Protein AF-A0A7W1YKH6-F1 (afdb_monomer_lite)

Secondary structure (DSSP, 8-state):
-----TTHHHHHHHHHHHHHHHHHHHHHHHHHHHHH--HHHHHHTPPPPPGGGGS-TT-TTHHHHHHHHHHHHHPEEEEEEEEEE-GGGGS--S--EEEEEEE-S-GGGGS-HHHHHHHHHHHHHTTT---SSHHHHHHHHHHH-TT---SSEEPPTTTTTT---EEEEEEE-GGGSSSSS--SSEEEEEE-SSS----EEPPGGGS-HHHHHHHHHTT-

Foldseek 3Di:
DDDDDPVVVVVVQVVLQLQLVQQVVLQVLLLVVLVVDDPVCVVVVQDDDDPVVVVVVVAPQVLQNVCVPLLSNPFGKWKKFFLAWDPPQADDDDDKGKTKIKTAPPSVCSSVVVLSVQLSPVLSVLQCNDDPDPLSVVSNVQNVPPPHFDFFDFRPCVSVVNGTMGIGMEIGQLQQALHSHAQHRMAMKRAHPDPDRHIYGHGPVSGDPSRNCSRVPSRD

pLDDT: mean 89.26, std 11.9, range [36.88, 98.38]

Structure (mmCIF, N/CA/C/O backbone):
data_AF-A0A7W1YKH6-F1
#
_entry.id   AF-A0A7W1YKH6-F1
#
loop_
_atom_site.group_PDB
_atom_site.id
_atom_site.type_symbol
_atom_site.label_atom_id
_atom_site.label_alt_id
_atom_site.label_comp_id
_atom_site.label_asym_id
_atom_site.label_entity_id
_atom_site.label_seq_id
_atom_site.pdbx_PDB_ins_code
_atom_site.Cartn_x
_atom_site.Cartn_y
_atom_site.Cartn_z
_atom_site.occupancy
_atom_site.B_iso_or_equiv
_atom_site.auth_seq_id
_atom_site.auth_comp_id
_atom_site.auth_asym_id
_atom_site.auth_atom_id
_atom_site.pdbx_PDB_model_num
ATOM 1 N N . MET A 1 1 ? -26.996 -19.435 9.790 1.00 36.88 1 MET A N 1
ATOM 2 C CA . MET A 1 1 ? -25.998 -20.490 10.064 1.00 36.88 1 MET A CA 1
ATOM 3 C C . MET A 1 1 ? -25.380 -20.878 8.733 1.00 36.88 1 MET A C 1
ATOM 5 O O . MET A 1 1 ? -25.991 -21.644 8.004 1.00 36.88 1 MET A O 1
ATOM 9 N N . SER A 1 2 ? -24.260 -20.249 8.368 1.00 48.78 2 SER A N 1
ATOM 10 C CA . SER A 1 2 ? -23.503 -20.616 7.164 1.00 48.78 2 SER A CA 1
ATOM 11 C C . SER A 1 2 ? -22.706 -21.874 7.482 1.00 48.78 2 SER A C 1
ATOM 13 O O . SER A 1 2 ? -22.045 -21.916 8.520 1.00 48.78 2 SER A O 1
ATOM 15 N N . ALA A 1 3 ? -22.827 -22.900 6.643 1.00 48.53 3 ALA A N 1
ATOM 16 C CA . ALA A 1 3 ? -22.069 -24.132 6.777 1.00 48.53 3 ALA A CA 1
ATOM 17 C C . ALA A 1 3 ? -20.567 -23.822 6.677 1.00 48.53 3 ALA A C 1
ATOM 19 O O . ALA A 1 3 ? -20.141 -23.077 5.796 1.00 48.53 3 ALA A O 1
ATOM 20 N N . TYR A 1 4 ? -19.796 -24.349 7.626 1.00 41.47 4 TYR A N 1
ATOM 21 C CA . TYR A 1 4 ? -18.342 -24.412 7.560 1.00 41.47 4 TYR A CA 1
ATOM 22 C C . TYR A 1 4 ? -17.987 -25.373 6.424 1.00 41.47 4 TYR A C 1
ATOM 24 O O . TYR A 1 4 ? -18.289 -26.562 6.528 1.00 41.47 4 TYR A O 1
ATOM 32 N N . ASP A 1 5 ? -17.434 -24.837 5.339 1.00 51.94 5 ASP A N 1
ATOM 33 C CA . ASP A 1 5 ? -16.938 -25.611 4.205 1.00 51.94 5 ASP A CA 1
ATOM 34 C C . ASP A 1 5 ? -15.412 -25.771 4.344 1.00 51.94 5 ASP A C 1
ATOM 36 O O . ASP A 1 5 ? -14.673 -24.799 4.156 1.00 51.94 5 ASP A O 1
ATOM 40 N N . PRO A 1 6 ? -14.923 -26.955 4.749 1.00 49.28 6 PRO A N 1
ATOM 41 C CA . PRO A 1 6 ? -13.498 -27.200 4.930 1.00 49.28 6 PRO A CA 1
ATOM 42 C C . PRO A 1 6 ? -12.720 -27.271 3.605 1.00 49.28 6 PRO A C 1
ATOM 44 O O . PRO A 1 6 ? -11.500 -27.126 3.641 1.00 49.28 6 PRO A O 1
ATOM 47 N N . GLU A 1 7 ? -13.378 -27.456 2.452 1.00 45.62 7 GLU A N 1
ATOM 48 C CA . GLU A 1 7 ? -12.699 -27.554 1.148 1.00 45.62 7 GLU A CA 1
ATOM 49 C C . GLU A 1 7 ? -12.266 -26.174 0.620 1.00 45.62 7 GLU A C 1
ATOM 51 O O . GLU A 1 7 ? -11.179 -26.043 0.055 1.00 45.62 7 GLU A O 1
ATOM 56 N N . ALA A 1 8 ? -13.024 -25.113 0.922 1.00 51.75 8 ALA A N 1
ATOM 57 C CA . ALA A 1 8 ? -12.655 -23.735 0.574 1.00 51.75 8 ALA A CA 1
ATOM 58 C C . ALA A 1 8 ? -11.348 -23.269 1.255 1.00 51.75 8 ALA A C 1
ATOM 60 O O . ALA A 1 8 ? -10.600 -22.471 0.692 1.00 51.75 8 ALA A O 1
ATOM 61 N N . GLN A 1 9 ? -11.022 -23.803 2.441 1.00 49.47 9 GLN A N 1
ATOM 62 C CA . GLN A 1 9 ? -9.771 -23.479 3.144 1.00 49.47 9 GLN A CA 1
ATOM 63 C C . GLN A 1 9 ? -8.539 -24.166 2.530 1.00 49.47 9 GLN A C 1
ATOM 65 O O . GLN A 1 9 ? -7.413 -23.692 2.718 1.00 49.47 9 GLN A O 1
ATOM 70 N N . ASP A 1 10 ? -8.727 -25.273 1.804 1.00 50.91 10 ASP A N 1
ATOM 71 C CA . ASP A 1 10 ? -7.626 -26.044 1.217 1.00 50.91 10 ASP A CA 1
ATOM 72 C C . ASP A 1 10 ? -7.236 -25.530 -0.182 1.00 50.91 10 ASP A C 1
ATOM 74 O O . ASP A 1 10 ? -6.077 -25.663 -0.568 1.00 50.91 10 ASP A O 1
ATOM 78 N N . GLU A 1 11 ? -8.137 -24.845 -0.904 1.00 52.09 11 GLU A N 1
ATOM 79 C CA . GLU A 1 11 ? -7.816 -24.120 -2.150 1.00 52.09 11 GLU A CA 1
ATOM 80 C C . GLU A 1 11 ? -7.157 -22.744 -1.912 1.00 52.09 11 GLU A C 1
ATOM 82 O O . GLU A 1 11 ? -6.318 -22.307 -2.708 1.00 52.09 11 GLU A O 1
ATOM 87 N N . GLU A 1 12 ? -7.454 -22.075 -0.792 1.00 56.47 12 GLU A N 1
ATOM 88 C CA . GLU A 1 12 ? -6.843 -20.784 -0.429 1.00 56.47 12 GLU A CA 1
ATOM 89 C C . GLU A 1 12 ? -5.391 -20.926 0.071 1.00 56.47 12 GLU A C 1
ATOM 91 O O . GLU A 1 12 ? -4.544 -20.051 -0.158 1.00 56.47 12 GLU A O 1
ATOM 96 N N . ARG A 1 13 ? -5.051 -22.067 0.687 1.00 60.97 13 ARG A N 1
ATOM 97 C CA . ARG A 1 13 ? -3.691 -22.384 1.163 1.00 60.97 13 ARG A CA 1
ATOM 98 C C . ARG A 1 13 ? -2.616 -22.352 0.065 1.00 60.97 13 ARG A C 1
ATOM 100 O O . ARG A 1 13 ? -1.566 -21.744 0.296 1.00 60.97 13 ARG A O 1
ATOM 107 N N . PRO A 1 14 ? -2.822 -22.960 -1.118 1.00 75.75 14 PRO A N 1
ATOM 108 C CA . PRO A 1 14 ? -1.911 -22.858 -2.253 1.00 75.75 14 PRO A CA 1
ATOM 109 C C . PRO A 1 14 ? -1.593 -21.415 -2.650 1.00 75.75 14 PRO A C 1
ATOM 111 O O . PRO A 1 14 ? -0.427 -21.095 -2.897 1.00 75.75 14 PRO A O 1
ATOM 114 N N . LEU A 1 15 ? -2.599 -20.533 -2.675 1.00 76.50 15 LEU A N 1
ATOM 115 C CA . LEU A 1 15 ? -2.410 -19.129 -3.036 1.00 76.50 15 LEU A CA 1
ATOM 116 C C . LEU A 1 15 ? -1.599 -18.383 -1.973 1.00 76.50 15 LEU A C 1
ATOM 118 O O . LEU A 1 15 ? -0.687 -17.640 -2.329 1.00 76.50 15 LEU A O 1
ATOM 122 N N . ALA A 1 16 ? -1.890 -18.600 -0.688 1.00 77.75 16 ALA A N 1
ATOM 123 C CA . ALA A 1 16 ? -1.180 -17.961 0.418 1.00 77.75 16 ALA A CA 1
ATOM 124 C C . ALA A 1 16 ? 0.307 -18.365 0.463 1.00 77.75 16 ALA A C 1
ATOM 126 O O . ALA A 1 16 ? 1.195 -17.509 0.517 1.00 77.75 16 ALA A O 1
ATOM 127 N N . VAL A 1 17 ? 0.593 -19.664 0.320 1.00 81.69 17 VAL A N 1
ATOM 128 C CA . VAL A 1 17 ? 1.968 -20.186 0.247 1.00 81.69 17 VAL A CA 1
ATOM 129 C C . VAL A 1 17 ? 2.700 -19.634 -0.978 1.00 81.69 17 VAL A C 1
ATOM 131 O O . VAL A 1 17 ? 3.856 -19.203 -0.880 1.00 81.69 17 VAL A O 1
ATOM 134 N N . LEU A 1 18 ? 2.037 -19.606 -2.138 1.00 87.81 18 LEU A N 1
ATOM 135 C CA . LEU A 1 18 ? 2.605 -19.038 -3.357 1.00 87.81 18 LEU A CA 1
ATOM 136 C C . LEU A 1 18 ? 2.876 -17.536 -3.199 1.00 87.81 18 LEU A C 1
ATOM 138 O O . LEU A 1 18 ? 3.950 -17.066 -3.579 1.00 87.81 18 LEU A O 1
ATOM 142 N N . ALA A 1 19 ? 1.948 -16.783 -2.605 1.00 89.31 19 ALA A N 1
ATOM 143 C CA . ALA A 1 19 ? 2.094 -15.354 -2.356 1.00 89.31 19 ALA A CA 1
ATOM 144 C C . ALA A 1 19 ? 3.314 -15.063 -1.472 1.00 89.31 19 ALA A C 1
ATOM 146 O O . ALA A 1 19 ? 4.128 -14.202 -1.819 1.00 89.31 19 ALA A O 1
ATOM 147 N N . GLY A 1 20 ? 3.516 -15.818 -0.392 1.00 93.25 20 GLY A N 1
ATOM 148 C CA . GLY A 1 20 ? 4.682 -15.638 0.472 1.00 93.25 20 GLY A CA 1
ATOM 149 C C . GLY A 1 20 ? 6.005 -15.973 -0.214 1.00 93.25 20 GLY A C 1
ATOM 150 O O . GLY A 1 20 ? 6.972 -15.207 -0.125 1.00 93.25 20 GLY A O 1
ATOM 151 N N . GLN A 1 21 ? 6.060 -17.058 -0.997 1.00 94.44 21 GLN A N 1
ATOM 152 C CA . GLN A 1 21 ? 7.238 -17.379 -1.816 1.00 94.44 21 GLN A CA 1
ATOM 153 C C . GLN A 1 21 ? 7.548 -16.270 -2.831 1.00 94.44 21 GLN A C 1
ATOM 155 O O . GLN A 1 21 ? 8.701 -15.844 -2.971 1.00 94.44 21 GLN A O 1
ATOM 160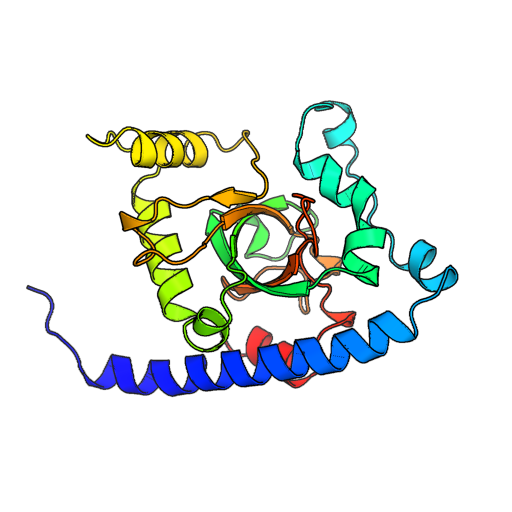 N N . VAL A 1 22 ? 6.517 -15.758 -3.503 1.00 95.19 22 VAL A N 1
ATOM 161 C CA . VAL A 1 22 ? 6.631 -14.675 -4.481 1.00 95.19 22 VAL A CA 1
ATOM 162 C C . VAL A 1 22 ? 7.094 -13.372 -3.824 1.00 95.19 22 VA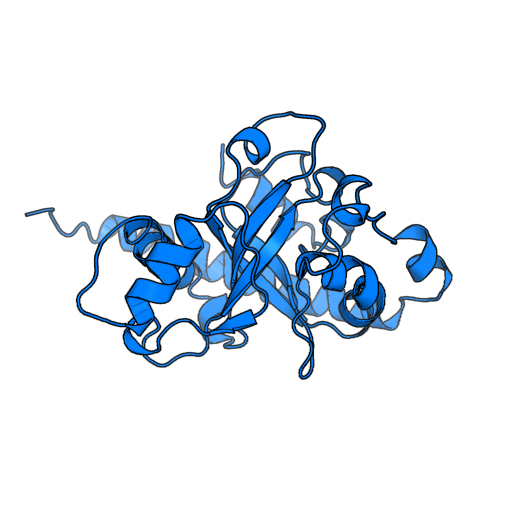L A C 1
ATOM 164 O O . VAL A 1 22 ? 7.934 -12.669 -4.399 1.00 95.19 22 VAL A O 1
ATOM 167 N N . LEU A 1 23 ? 6.628 -13.041 -2.617 1.00 96.56 23 LEU A N 1
ATOM 168 C CA . LEU A 1 23 ? 7.076 -11.843 -1.906 1.00 96.56 23 LEU A CA 1
ATOM 169 C C . LEU A 1 23 ? 8.546 -11.945 -1.485 1.00 96.56 23 LEU A C 1
ATOM 171 O O . LEU A 1 23 ? 9.309 -10.996 -1.687 1.00 96.56 23 LEU A O 1
ATOM 175 N N . ARG A 1 24 ? 8.980 -13.106 -0.979 1.00 96.88 24 ARG A N 1
ATOM 176 C CA . ARG A 1 24 ? 10.394 -13.365 -0.653 1.00 96.88 24 ARG A CA 1
ATOM 177 C C . ARG A 1 24 ? 11.292 -13.227 -1.886 1.00 96.88 24 ARG A C 1
ATOM 179 O O . ARG A 1 24 ? 12.310 -12.531 -1.829 1.00 96.88 24 ARG A O 1
ATOM 186 N N . LEU A 1 25 ? 10.882 -13.785 -3.028 1.00 96.62 25 LEU A N 1
ATOM 187 C CA . LEU A 1 25 ? 11.578 -13.593 -4.307 1.00 96.62 25 LEU A CA 1
ATOM 188 C C . LEU A 1 25 ? 11.609 -12.115 -4.726 1.00 96.62 25 LEU A C 1
ATOM 190 O O . LEU A 1 25 ? 12.627 -11.623 -5.223 1.00 96.62 25 LEU A O 1
ATOM 194 N N . THR A 1 26 ? 10.511 -11.391 -4.505 1.00 97.38 26 THR A N 1
ATOM 195 C CA . THR A 1 26 ? 10.408 -9.960 -4.810 1.00 97.38 26 THR A CA 1
ATOM 196 C C . THR A 1 26 ? 11.398 -9.152 -3.974 1.00 97.38 26 THR A C 1
ATOM 198 O O . THR A 1 26 ? 12.133 -8.339 -4.535 1.00 97.38 26 THR A O 1
ATOM 201 N N . ARG A 1 27 ? 11.505 -9.421 -2.666 1.00 97.69 27 ARG A N 1
ATOM 202 C CA . ARG A 1 27 ? 12.507 -8.802 -1.779 1.00 97.69 27 ARG A CA 1
ATOM 203 C C . ARG A 1 27 ? 13.932 -9.075 -2.251 1.00 97.69 27 ARG A C 1
ATOM 205 O O . ARG A 1 27 ? 14.709 -8.131 -2.381 1.00 97.69 27 ARG A O 1
ATOM 212 N N . ALA A 1 28 ? 14.267 -10.330 -2.552 1.00 96.06 28 ALA A N 1
ATOM 213 C CA . ALA A 1 28 ? 15.604 -10.711 -3.011 1.00 96.06 28 ALA A CA 1
ATOM 214 C C . ALA A 1 28 ? 15.984 -10.008 -4.328 1.00 96.06 28 ALA A C 1
ATOM 216 O O . ALA A 1 28 ? 17.043 -9.382 -4.428 1.00 96.06 28 ALA A O 1
ATOM 217 N N . THR A 1 29 ? 15.080 -10.044 -5.311 1.00 94.56 29 THR A N 1
ATOM 218 C CA . THR A 1 29 ? 15.255 -9.386 -6.616 1.00 94.56 29 THR A CA 1
ATOM 219 C C . THR A 1 29 ? 15.402 -7.874 -6.459 1.00 94.56 29 THR A C 1
ATOM 221 O O . THR A 1 29 ? 16.276 -7.247 -7.065 1.00 94.56 29 THR A O 1
ATOM 224 N N . TYR A 1 30 ? 14.563 -7.263 -5.622 1.00 95.88 30 TYR A N 1
ATOM 225 C CA . TYR A 1 30 ? 14.585 -5.824 -5.417 1.00 95.88 30 TYR A CA 1
ATOM 226 C C . TYR A 1 30 ? 15.829 -5.361 -4.656 1.00 95.88 30 TYR A C 1
ATOM 228 O O . TYR A 1 30 ? 16.404 -4.338 -5.017 1.00 95.88 30 TYR A O 1
ATOM 236 N N . ALA A 1 31 ? 16.316 -6.128 -3.678 1.00 94.56 31 ALA A N 1
ATOM 237 C CA . ALA A 1 31 ? 17.539 -5.811 -2.942 1.00 94.56 31 ALA A CA 1
ATOM 238 C C . ALA A 1 31 ? 18.783 -5.762 -3.852 1.00 94.56 31 ALA A C 1
ATOM 240 O O . ALA A 1 31 ? 19.664 -4.917 -3.673 1.00 94.56 31 ALA A O 1
ATOM 241 N N . ASP A 1 32 ? 18.879 -6.636 -4.861 1.00 91.88 32 ASP A N 1
ATOM 242 C CA . ASP A 1 32 ? 19.920 -6.531 -5.894 1.00 91.88 32 ASP A CA 1
ATOM 243 C C . ASP A 1 32 ? 19.775 -5.240 -6.723 1.00 91.88 32 ASP A C 1
ATOM 245 O O . ASP A 1 32 ? 20.739 -4.484 -6.884 1.00 91.88 32 ASP A O 1
ATOM 249 N N . ARG A 1 33 ? 18.551 -4.899 -7.149 1.00 90.88 33 ARG A N 1
ATOM 250 C CA . ARG A 1 33 ? 18.272 -3.644 -7.871 1.00 90.88 33 ARG A CA 1
ATOM 251 C C . ARG A 1 33 ? 18.597 -2.402 -7.042 1.00 90.88 33 ARG A C 1
ATOM 253 O O . ARG A 1 33 ? 19.220 -1.474 -7.558 1.00 90.88 33 ARG A O 1
ATOM 260 N N . GLN A 1 34 ? 18.235 -2.380 -5.760 1.00 93.50 34 GLN A N 1
ATOM 261 C CA . GLN A 1 34 ? 18.534 -1.281 -4.839 1.00 93.50 34 GLN A CA 1
ATOM 262 C C . GLN A 1 34 ? 20.037 -1.026 -4.736 1.00 93.50 34 GLN A C 1
ATOM 264 O O . GLN A 1 34 ? 20.460 0.133 -4.760 1.00 93.50 34 GLN A O 1
ATOM 269 N N . ARG A 1 35 ? 20.858 -2.084 -4.687 1.00 90.75 35 ARG A N 1
ATOM 270 C CA . ARG A 1 35 ? 22.325 -1.970 -4.661 1.00 90.75 35 ARG A CA 1
ATOM 271 C C . ARG A 1 35 ? 22.868 -1.300 -5.923 1.00 90.75 35 ARG A C 1
ATOM 273 O O . ARG A 1 35 ? 23.694 -0.399 -5.814 1.00 90.75 35 ARG A O 1
ATOM 280 N N . ARG A 1 36 ? 22.324 -1.645 -7.093 1.00 88.94 36 ARG A N 1
ATOM 281 C CA . ARG A 1 36 ? 22.736 -1.102 -8.404 1.00 88.94 36 ARG A CA 1
ATOM 282 C C . ARG A 1 36 ? 22.132 0.268 -8.742 1.00 88.94 36 ARG A C 1
ATOM 284 O O . ARG A 1 36 ? 22.550 0.906 -9.703 1.00 88.94 36 ARG A O 1
ATOM 291 N N . MET A 1 37 ? 21.137 0.729 -7.982 1.00 89.00 37 MET A N 1
ATOM 292 C CA . MET A 1 37 ? 20.404 1.961 -8.283 1.00 89.00 37 MET A CA 1
ATOM 293 C C . MET A 1 37 ? 21.276 3.212 -8.092 1.00 89.00 37 MET A C 1
ATOM 295 O O . MET A 1 37 ? 21.724 3.495 -6.975 1.00 89.00 37 MET A O 1
ATOM 299 N N . GLY A 1 38 ? 21.469 3.979 -9.167 1.00 86.88 38 GLY A N 1
ATOM 300 C CA . GLY A 1 38 ? 22.245 5.218 -9.194 1.00 86.88 38 GLY A CA 1
ATOM 301 C C . GLY A 1 38 ? 21.403 6.480 -9.423 1.00 86.88 38 GLY A C 1
ATOM 302 O O . GLY A 1 38 ? 20.169 6.462 -9.410 1.00 86.88 38 GLY A O 1
ATOM 303 N N . LEU A 1 39 ? 22.092 7.605 -9.636 1.00 82.00 39 LEU A N 1
ATOM 304 C CA . LEU A 1 39 ? 21.477 8.928 -9.820 1.00 82.00 39 LEU A CA 1
ATOM 305 C C . LEU A 1 39 ? 20.640 9.034 -11.103 1.00 82.00 39 LEU A C 1
ATOM 307 O O . LEU A 1 39 ? 19.605 9.695 -11.095 1.00 82.00 39 LEU A O 1
ATOM 311 N N . PHE A 1 40 ? 21.038 8.362 -12.186 1.00 82.62 40 PHE A N 1
ATOM 312 C CA . PHE A 1 40 ? 20.251 8.351 -13.421 1.00 82.62 40 PHE A CA 1
ATOM 313 C C . PHE A 1 40 ? 18.868 7.728 -13.189 1.00 82.62 40 PHE A C 1
ATOM 315 O O . PHE A 1 40 ? 17.844 8.319 -13.538 1.00 82.62 40 PHE A O 1
ATOM 322 N N . GLN A 1 41 ? 18.823 6.579 -12.505 1.00 83.81 41 GLN A N 1
ATOM 323 C CA . GLN A 1 41 ? 17.566 5.935 -12.135 1.00 83.81 41 GLN A CA 1
ATOM 324 C C . GLN A 1 41 ? 16.737 6.837 -11.216 1.00 83.81 41 GLN A C 1
ATOM 326 O O . GLN A 1 41 ? 15.533 6.942 -11.420 1.00 83.81 41 GLN A O 1
ATOM 331 N N . ARG A 1 42 ? 17.353 7.564 -10.271 1.00 84.38 42 ARG A N 1
ATOM 332 C CA . ARG A 1 42 ? 16.634 8.537 -9.426 1.00 84.38 42 ARG A CA 1
ATOM 333 C C . ARG A 1 42 ? 15.824 9.544 -10.250 1.00 84.38 42 ARG A C 1
ATOM 335 O O . ARG A 1 42 ? 14.695 9.853 -9.877 1.00 84.38 42 ARG A O 1
ATOM 342 N N . VAL A 1 43 ? 16.393 10.061 -11.339 1.00 81.25 43 VAL A N 1
ATOM 343 C CA . VAL A 1 43 ? 15.726 11.050 -12.201 1.00 81.25 43 VAL A CA 1
ATOM 344 C C . VAL A 1 43 ? 14.680 10.384 -13.093 1.00 81.25 43 VAL A C 1
ATOM 346 O O . VAL A 1 43 ? 13.527 10.814 -13.097 1.00 81.25 43 VAL A O 1
ATOM 349 N N . ALA A 1 44 ? 15.049 9.310 -13.796 1.00 82.19 44 ALA A N 1
ATOM 350 C CA . ALA A 1 44 ? 14.171 8.624 -14.749 1.00 82.19 44 ALA A CA 1
ATOM 351 C C . ALA A 1 44 ? 12.922 8.009 -14.091 1.00 82.19 44 ALA A C 1
ATOM 353 O O . ALA A 1 44 ? 11.872 7.881 -14.714 1.00 82.19 44 ALA A O 1
ATOM 354 N N . GLN A 1 45 ? 13.028 7.629 -12.818 1.00 86.12 45 GLN A N 1
ATOM 355 C CA . GLN A 1 45 ? 11.983 6.920 -12.081 1.00 86.12 45 GLN A CA 1
ATOM 356 C C . GLN A 1 45 ? 11.099 7.826 -11.218 1.00 86.12 45 GLN A C 1
ATOM 358 O O . GLN A 1 45 ? 10.267 7.326 -10.454 1.00 86.12 45 GLN A O 1
ATOM 363 N N . ARG A 1 46 ? 11.280 9.146 -11.309 1.00 89.19 46 ARG A N 1
ATOM 364 C CA . ARG A 1 46 ? 10.562 10.110 -10.479 1.00 89.19 46 ARG A CA 1
ATOM 365 C C . ARG A 1 46 ? 9.097 10.219 -10.909 1.00 89.19 46 ARG A C 1
ATOM 367 O O . ARG A 1 46 ? 8.774 10.617 -12.029 1.00 89.19 46 ARG A O 1
ATOM 374 N N . LEU A 1 47 ? 8.195 9.913 -9.984 1.00 90.88 47 LEU A N 1
ATOM 375 C CA . LEU A 1 47 ? 6.773 10.210 -10.095 1.00 90.88 47 LEU A CA 1
ATOM 376 C C . LEU A 1 47 ? 6.573 11.721 -10.001 1.00 90.88 47 LEU A C 1
ATOM 378 O O . LEU A 1 47 ? 7.195 12.401 -9.175 1.00 90.88 47 LEU A O 1
ATOM 382 N N . ARG A 1 48 ? 5.714 12.249 -10.871 1.00 88.31 48 ARG A N 1
ATOM 383 C CA . ARG A 1 48 ? 5.358 13.666 -10.873 1.00 88.31 48 ARG A CA 1
ATOM 384 C C . ARG A 1 48 ? 4.172 13.865 -9.945 1.00 88.31 48 ARG A C 1
ATOM 386 O O . ARG A 1 48 ? 3.176 13.168 -10.077 1.00 88.31 48 ARG A O 1
ATOM 393 N N . GLN A 1 49 ? 4.286 14.830 -9.039 1.00 88.44 49 GLN A N 1
ATOM 394 C CA . GLN A 1 49 ? 3.179 15.204 -8.169 1.00 88.44 49 GLN A CA 1
ATOM 395 C C . GLN A 1 49 ? 2.012 15.746 -9.020 1.00 88.44 49 GLN A C 1
ATOM 397 O O . GLN A 1 49 ? 2.240 16.665 -9.818 1.00 88.44 49 GLN A O 1
ATOM 402 N N . PRO A 1 50 ? 0.781 15.227 -8.854 1.00 85.81 50 PRO A N 1
ATOM 403 C CA . PRO A 1 50 ? -0.405 15.760 -9.508 1.00 85.81 50 PRO A CA 1
ATOM 404 C C . PRO A 1 50 ? -0.630 17.238 -9.178 1.00 85.81 50 PRO A C 1
ATOM 406 O O . PRO A 1 50 ? -0.378 17.686 -8.056 1.00 85.81 50 PRO A O 1
ATOM 409 N N . ALA A 1 51 ? -1.142 18.000 -10.146 1.00 86.00 51 ALA A N 1
ATOM 410 C CA . ALA A 1 51 ? -1.352 19.440 -9.990 1.00 86.00 51 ALA A CA 1
ATOM 411 C C . ALA A 1 51 ? -2.327 19.778 -8.850 1.00 86.00 51 ALA A C 1
ATOM 413 O O . ALA A 1 51 ? -2.093 20.741 -8.125 1.00 86.00 51 ALA A O 1
ATOM 414 N N . TRP A 1 52 ? -3.361 18.957 -8.641 1.00 83.44 52 TRP A N 1
ATOM 415 C CA . TRP A 1 52 ? -4.361 19.173 -7.592 1.00 83.44 52 TRP A CA 1
ATOM 416 C C . TRP A 1 52 ? -3.760 19.164 -6.179 1.00 83.44 52 TRP A C 1
ATOM 418 O O . TRP A 1 52 ? -4.219 19.912 -5.324 1.00 83.44 52 TRP A O 1
ATOM 428 N N . MET A 1 53 ? -2.671 18.418 -5.939 1.00 85.50 53 MET A N 1
ATOM 429 C CA . MET A 1 53 ? -1.994 18.403 -4.632 1.00 85.50 53 MET A CA 1
ATOM 430 C C . MET A 1 53 ? -1.313 19.733 -4.292 1.00 85.50 53 MET A C 1
ATOM 432 O O . MET A 1 53 ? -0.868 19.925 -3.164 1.00 85.50 53 MET A O 1
ATOM 436 N N . ARG A 1 54 ? -1.181 20.653 -5.257 1.00 82.62 54 ARG A N 1
ATOM 437 C CA . ARG A 1 54 ? -0.713 22.018 -4.974 1.00 82.62 54 ARG A CA 1
ATOM 438 C C . ARG A 1 54 ? -1.749 22.813 -4.180 1.00 82.62 54 ARG A C 1
ATOM 440 O O . ARG A 1 54 ? -1.354 23.674 -3.408 1.00 82.62 54 ARG A O 1
ATOM 447 N N . ALA A 1 55 ? -3.036 22.504 -4.349 1.00 83.25 55 ALA A N 1
ATOM 448 C CA . ALA A 1 55 ? -4.133 23.151 -3.632 1.00 83.25 55 ALA A CA 1
ATOM 449 C C . ALA A 1 55 ? -4.381 22.552 -2.233 1.00 83.25 55 ALA A C 1
ATOM 451 O O . ALA A 1 55 ? -5.132 23.125 -1.454 1.00 83.25 55 ALA A O 1
ATOM 452 N N . THR A 1 56 ? -3.755 21.418 -1.901 1.00 83.00 56 THR A N 1
ATOM 453 C CA . THR A 1 56 ? -3.900 20.727 -0.608 1.00 83.00 56 THR A CA 1
ATOM 454 C C . THR A 1 56 ? -2.527 20.538 0.044 1.00 83.00 56 THR A C 1
ATOM 456 O O . THR A 1 56 ? -1.975 19.432 0.025 1.00 83.00 56 THR A O 1
ATOM 459 N N . PRO A 1 57 ? -1.909 21.615 0.563 1.00 78.62 57 PRO A N 1
ATOM 460 C CA . PRO A 1 57 ? -0.523 21.562 1.001 1.00 78.62 57 PRO A CA 1
ATOM 461 C C . PRO A 1 57 ? -0.287 20.619 2.189 1.00 78.62 57 PRO A C 1
ATOM 463 O O . PRO A 1 57 ? 0.782 20.012 2.244 1.00 78.62 57 PRO A O 1
ATOM 466 N N . ASP A 1 58 ? -1.281 20.433 3.055 1.00 84.06 58 ASP A N 1
ATOM 467 C CA . ASP A 1 58 ? -1.191 19.594 4.261 1.00 84.06 58 ASP A CA 1
ATOM 468 C C . ASP A 1 58 ? -1.520 18.113 4.008 1.00 84.06 58 ASP A C 1
ATOM 470 O O . ASP A 1 58 ? -1.547 17.289 4.922 1.00 84.06 58 ASP A O 1
ATOM 474 N N . ASP A 1 59 ? -1.769 17.750 2.749 1.00 87.19 59 ASP A N 1
ATOM 475 C CA . ASP A 1 59 ? -2.091 16.385 2.365 1.00 87.19 59 ASP A CA 1
ATOM 476 C C . ASP A 1 59 ? -0.883 15.454 2.545 1.00 87.19 59 ASP A C 1
ATOM 478 O O . ASP A 1 59 ? 0.133 15.576 1.851 1.00 87.19 59 ASP A O 1
ATOM 482 N N . GLN A 1 60 ? -1.010 14.474 3.444 1.00 90.44 60 GLN A N 1
ATOM 483 C CA . GLN A 1 60 ? 0.063 13.529 3.760 1.00 90.44 60 GLN A CA 1
ATOM 484 C C . GLN A 1 60 ? 0.517 12.698 2.551 1.00 90.44 60 GLN A C 1
ATOM 486 O O . GLN A 1 60 ? 1.648 12.210 2.532 1.00 90.44 60 GLN A O 1
ATOM 491 N N . LEU A 1 61 ? -0.299 12.576 1.497 1.00 90.50 61 LEU A N 1
ATOM 492 C CA . LEU A 1 61 ? 0.091 11.874 0.273 1.00 90.50 61 LEU A CA 1
ATOM 493 C C . LEU A 1 61 ? 1.242 12.569 -0.470 1.00 90.50 61 LEU A C 1
ATOM 495 O O . LEU A 1 61 ? 1.960 11.931 -1.243 1.00 90.50 61 LEU A O 1
ATOM 499 N N . ARG A 1 62 ? 1.488 13.856 -0.189 1.00 91.12 62 ARG A N 1
ATOM 500 C CA . ARG A 1 62 ? 2.646 14.598 -0.707 1.00 91.12 62 ARG A CA 1
ATOM 501 C C . ARG A 1 62 ? 3.979 14.019 -0.238 1.00 91.12 62 ARG A C 1
ATOM 503 O O . ARG A 1 62 ? 4.949 14.085 -0.996 1.00 91.12 62 ARG A O 1
ATOM 510 N N . LEU A 1 63 ? 4.016 13.413 0.953 1.00 91.94 63 LEU A N 1
ATOM 511 C CA . LEU A 1 63 ? 5.222 12.792 1.512 1.00 91.94 63 LEU A CA 1
ATOM 512 C C . LEU A 1 63 ? 5.762 11.702 0.585 1.00 91.94 63 LEU A C 1
ATOM 514 O O . LEU A 1 63 ? 6.969 11.591 0.404 1.00 91.94 63 LEU A O 1
ATOM 518 N N . VAL A 1 64 ? 4.880 10.980 -0.116 1.00 92.56 64 VAL A N 1
ATOM 519 C CA . VAL A 1 64 ? 5.294 9.985 -1.114 1.00 92.56 64 VAL A CA 1
ATOM 520 C C . VAL A 1 64 ? 6.164 10.611 -2.193 1.00 92.56 64 VAL A C 1
ATOM 522 O O . VAL A 1 64 ? 7.171 10.021 -2.560 1.00 92.56 64 VAL A O 1
ATOM 525 N N . TYR A 1 65 ? 5.831 11.808 -2.684 1.00 92.62 65 TYR A N 1
ATOM 526 C CA . TYR A 1 65 ? 6.579 12.453 -3.767 1.00 92.62 65 TYR A CA 1
ATOM 527 C C . TYR A 1 65 ? 7.911 13.047 -3.313 1.00 92.62 65 TYR A C 1
ATOM 529 O O . TYR A 1 65 ? 8.823 13.165 -4.139 1.00 92.62 65 TYR A O 1
ATOM 537 N N . GLN A 1 66 ? 8.013 13.406 -2.035 1.00 91.38 66 GLN A N 1
ATOM 538 C CA . GLN A 1 66 ? 9.234 13.891 -1.396 1.00 91.38 66 GLN A CA 1
ATOM 539 C C . GLN A 1 66 ? 10.185 12.719 -1.104 1.00 91.38 66 GLN A C 1
ATOM 541 O O . GLN A 1 66 ? 11.359 12.766 -1.477 1.00 91.38 66 GLN A O 1
ATOM 546 N N . ASP A 1 67 ? 9.640 11.620 -0.579 1.00 93.44 67 ASP A N 1
ATOM 547 C CA . ASP A 1 67 ? 10.399 10.474 -0.075 1.00 93.44 67 ASP A CA 1
ATOM 548 C C . ASP A 1 67 ? 10.566 9.332 -1.085 1.00 93.44 67 ASP A C 1
ATOM 550 O O . ASP A 1 67 ? 11.107 8.279 -0.744 1.00 93.44 67 ASP A O 1
ATOM 554 N N . GLN A 1 68 ? 10.191 9.528 -2.357 1.00 93.88 68 GLN A N 1
ATOM 555 C CA . GLN A 1 68 ? 10.322 8.497 -3.402 1.00 93.88 68 GLN A CA 1
ATOM 556 C C . GLN A 1 68 ? 11.726 7.901 -3.466 1.00 93.88 68 GLN A C 1
ATOM 558 O O . GLN A 1 68 ? 11.890 6.701 -3.665 1.00 93.88 68 GLN A O 1
ATOM 563 N N . TRP A 1 69 ? 12.758 8.742 -3.346 1.00 93.12 69 TRP A N 1
ATOM 564 C CA . TRP A 1 69 ? 14.136 8.274 -3.439 1.00 93.12 69 TRP A CA 1
ATOM 565 C C . TRP A 1 69 ? 14.567 7.475 -2.201 1.00 93.12 69 TRP A C 1
ATOM 567 O O . TRP A 1 69 ? 15.028 6.348 -2.388 1.00 93.12 69 TRP A O 1
ATOM 577 N N . PRO A 1 70 ? 14.392 7.973 -0.960 1.00 93.19 70 PRO A N 1
ATOM 578 C CA . PRO A 1 70 ? 14.560 7.157 0.240 1.00 93.19 70 PRO A CA 1
ATOM 579 C C . PRO A 1 70 ? 13.795 5.827 0.192 1.00 93.19 70 PRO A C 1
ATOM 581 O O . PRO A 1 70 ? 14.395 4.783 0.449 1.00 93.19 70 PRO A O 1
ATOM 584 N N . LEU A 1 71 ? 12.518 5.841 -0.210 1.00 94.88 71 LEU A N 1
ATOM 585 C CA . LEU A 1 71 ? 11.695 4.635 -0.337 1.00 94.88 71 LEU A CA 1
ATOM 586 C C . LEU A 1 71 ? 12.264 3.661 -1.362 1.00 94.88 71 LEU A C 1
ATOM 588 O O . LEU A 1 71 ? 12.414 2.476 -1.080 1.00 94.88 71 LEU A O 1
ATOM 592 N N . ARG A 1 72 ? 12.657 4.148 -2.539 1.00 94.69 72 ARG A N 1
ATOM 593 C CA . ARG A 1 72 ? 13.242 3.283 -3.564 1.00 94.69 72 ARG A CA 1
ATOM 594 C C . ARG A 1 72 ? 14.584 2.714 -3.127 1.00 94.69 72 ARG A C 1
ATOM 596 O O . ARG A 1 72 ? 14.791 1.512 -3.238 1.00 94.69 72 ARG A O 1
ATOM 603 N N . LYS A 1 73 ? 15.483 3.546 -2.599 1.00 93.56 73 LYS A N 1
ATOM 604 C CA . LYS A 1 73 ? 16.868 3.157 -2.305 1.00 93.56 73 LYS A CA 1
ATOM 605 C C . LYS A 1 73 ? 17.021 2.345 -1.017 1.00 93.56 73 LYS A C 1
ATOM 607 O O . LYS A 1 73 ? 17.962 1.563 -0.930 1.00 93.56 73 LYS A O 1
ATOM 612 N N . ARG A 1 74 ? 16.160 2.570 -0.020 1.00 93.69 74 ARG A N 1
ATOM 613 C CA . ARG A 1 74 ? 16.291 1.992 1.331 1.00 93.69 74 ARG A CA 1
ATOM 614 C C . ARG A 1 74 ? 15.009 1.365 1.869 1.00 93.69 74 ARG A C 1
ATOM 616 O O . ARG A 1 74 ? 15.077 0.703 2.895 1.00 93.69 74 ARG A O 1
ATOM 623 N N . GLY A 1 75 ? 13.860 1.594 1.235 1.00 95.75 75 GLY A N 1
ATOM 624 C CA . GLY A 1 75 ? 12.587 1.038 1.684 1.00 95.75 75 GLY A CA 1
ATOM 625 C C . GLY A 1 75 ? 12.552 -0.485 1.616 1.00 95.75 75 GLY A C 1
ATOM 626 O O . GLY A 1 75 ? 13.348 -1.114 0.912 1.00 95.75 75 GLY A O 1
ATOM 627 N N . ARG A 1 76 ? 11.617 -1.061 2.369 1.00 96.75 76 ARG A N 1
ATOM 628 C CA . ARG A 1 76 ? 11.374 -2.503 2.454 1.00 96.75 76 ARG A CA 1
ATOM 629 C C . ARG A 1 76 ? 10.134 -2.873 1.653 1.00 96.75 76 ARG A C 1
ATOM 631 O O . ARG A 1 76 ? 9.232 -2.052 1.498 1.00 96.75 76 ARG A O 1
ATOM 638 N N . VAL A 1 77 ? 10.106 -4.104 1.150 1.00 98.06 77 VAL A N 1
ATOM 639 C CA . VAL A 1 77 ? 8.967 -4.622 0.388 1.00 98.06 77 VAL A CA 1
ATOM 640 C C . VAL A 1 77 ? 8.040 -5.394 1.323 1.00 98.06 77 VAL A C 1
ATOM 642 O O . VAL A 1 77 ? 8.481 -6.352 1.956 1.00 98.06 77 VAL A O 1
ATOM 645 N N . HIS A 1 78 ? 6.770 -5.009 1.376 1.00 98.12 78 HIS A N 1
ATOM 646 C CA . HIS A 1 78 ? 5.720 -5.723 2.112 1.00 98.12 78 HIS A CA 1
ATOM 647 C C . HIS A 1 78 ? 4.492 -5.909 1.228 1.00 98.12 78 HIS A C 1
ATOM 649 O O . HIS A 1 78 ? 4.325 -5.177 0.248 1.00 98.12 78 HIS A O 1
ATOM 655 N N . TRP A 1 79 ? 3.616 -6.848 1.582 1.00 98.00 79 TRP A N 1
ATOM 656 C CA . TRP A 1 79 ? 2.284 -6.878 0.993 1.00 98.00 79 TRP A CA 1
ATOM 657 C C . TRP A 1 79 ? 1.476 -5.653 1.413 1.00 98.00 79 TRP A C 1
ATOM 659 O O . TRP A 1 79 ? 1.482 -5.251 2.577 1.00 98.00 79 TRP A O 1
ATOM 669 N N . GLY A 1 80 ? 0.784 -5.070 0.439 1.00 97.94 80 GLY A N 1
ATOM 670 C CA . GLY A 1 80 ? -0.330 -4.164 0.644 1.00 97.94 80 GLY A CA 1
ATOM 671 C C . GLY A 1 80 ? -1.637 -4.857 0.288 1.00 97.94 80 GLY A C 1
ATOM 672 O O . GLY A 1 80 ? -1.689 -5.506 -0.754 1.00 97.94 80 GLY A O 1
ATOM 673 N N . HIS A 1 81 ? -2.679 -4.678 1.099 1.00 97.69 81 HIS A N 1
ATOM 674 C CA . HIS A 1 81 ? -4.041 -5.116 0.782 1.00 97.69 81 HIS A CA 1
ATOM 675 C C . HIS A 1 81 ? -5.006 -3.930 0.819 1.00 97.69 81 HIS A C 1
ATOM 677 O O . HIS A 1 81 ? -5.017 -3.169 1.782 1.00 97.69 81 HIS A O 1
ATOM 683 N N . ILE A 1 82 ? -5.818 -3.750 -0.216 1.00 97.56 82 ILE A N 1
ATOM 684 C CA . ILE A 1 82 ? -6.789 -2.662 -0.329 1.00 97.56 82 ILE A CA 1
ATOM 685 C C . ILE A 1 82 ? -7.898 -2.846 0.704 1.00 97.56 82 ILE A C 1
ATOM 687 O O . ILE A 1 82 ? -8.440 -3.936 0.859 1.00 97.56 82 ILE A O 1
ATOM 691 N N . ILE A 1 83 ? -8.227 -1.751 1.386 1.00 96.75 83 ILE A N 1
ATOM 692 C CA . ILE A 1 83 ? -9.424 -1.601 2.223 1.00 96.75 83 ILE A CA 1
ATOM 693 C C . ILE A 1 83 ? -10.508 -0.906 1.407 1.00 96.75 83 ILE A C 1
ATOM 695 O O . ILE A 1 83 ? -11.636 -1.369 1.311 1.00 96.75 83 ILE A O 1
ATOM 699 N N . GLN A 1 84 ? -10.143 0.222 0.797 1.00 95.19 84 GLN A N 1
ATOM 700 C CA . GLN A 1 84 ? -11.037 1.045 -0.001 1.00 95.19 84 GLN A CA 1
ATOM 701 C C . GLN A 1 84 ? -10.239 1.711 -1.114 1.00 95.19 84 GLN A C 1
ATOM 703 O O . GLN A 1 84 ? -9.176 2.289 -0.891 1.00 95.19 84 GLN A O 1
ATOM 708 N N . ALA A 1 85 ? -10.769 1.666 -2.325 1.00 94.25 85 ALA A N 1
ATOM 709 C CA . ALA A 1 85 ? -10.187 2.318 -3.484 1.00 94.25 85 ALA A CA 1
ATOM 710 C C . ALA A 1 85 ? -11.299 2.960 -4.310 1.00 94.25 85 ALA A C 1
ATOM 712 O O . ALA A 1 85 ? -12.448 2.518 -4.278 1.00 94.25 85 ALA A O 1
ATOM 713 N N . ASN A 1 86 ? -10.957 4.010 -5.056 1.00 90.56 86 ASN A N 1
ATOM 714 C CA . ASN A 1 86 ? -11.890 4.581 -6.018 1.00 90.56 86 ASN A CA 1
ATOM 715 C C . ASN A 1 86 ? -12.241 3.519 -7.077 1.00 90.56 86 ASN A C 1
ATOM 717 O O . ASN A 1 86 ? -11.336 2.913 -7.652 1.00 90.56 86 ASN A O 1
ATOM 721 N N . THR A 1 87 ? -13.532 3.313 -7.355 1.00 91.19 87 THR A N 1
ATOM 722 C CA . THR A 1 87 ? -14.012 2.287 -8.300 1.00 91.19 87 THR A CA 1
ATOM 723 C C . THR A 1 87 ? -13.436 2.457 -9.705 1.00 91.19 87 THR A C 1
ATOM 725 O O . THR A 1 87 ? -13.210 1.468 -10.400 1.00 91.19 87 THR A O 1
ATOM 728 N N . LEU A 1 88 ? -13.090 3.688 -10.100 1.00 93.75 88 LEU A N 1
ATOM 729 C CA . LEU A 1 88 ? -12.445 3.972 -11.380 1.00 93.75 88 LEU A CA 1
ATOM 730 C C . LEU A 1 88 ? -11.102 3.250 -11.524 1.00 93.75 88 LEU A C 1
ATOM 732 O O . LEU A 1 88 ? -10.697 2.973 -12.650 1.00 93.75 88 LEU A O 1
ATOM 736 N N . LEU A 1 89 ? -10.407 2.917 -10.429 1.00 95.19 89 LEU A N 1
ATOM 737 C CA . LEU A 1 89 ? -9.134 2.194 -10.483 1.00 95.19 89 LEU A CA 1
ATOM 738 C C . LEU A 1 89 ? -9.264 0.759 -11.002 1.00 95.19 89 LEU A C 1
ATOM 740 O O . LEU A 1 89 ? -8.251 0.223 -11.435 1.00 95.19 89 LEU A O 1
ATOM 744 N N . PHE A 1 90 ? -10.457 0.160 -10.995 1.00 94.06 90 PHE A N 1
ATOM 745 C CA . PHE A 1 90 ? -10.685 -1.235 -11.402 1.00 94.06 90 PHE A CA 1
ATOM 746 C C . PHE A 1 90 ? -11.094 -1.395 -12.873 1.00 94.06 90 PHE A C 1
ATOM 748 O O . PHE A 1 90 ? -11.305 -2.508 -13.342 1.00 94.06 90 PHE A O 1
ATOM 755 N N . ALA A 1 91 ? -11.179 -0.295 -13.622 1.00 93.06 91 ALA A N 1
ATOM 756 C CA . ALA A 1 91 ? -11.473 -0.297 -15.052 1.00 93.06 91 ALA A CA 1
ATOM 757 C C . ALA A 1 91 ? -10.441 0.543 -15.822 1.00 93.06 91 ALA A C 1
ATOM 759 O O . ALA A 1 91 ? -9.780 1.404 -15.223 1.00 93.06 91 ALA A O 1
ATOM 760 N N . PRO A 1 92 ? -10.283 0.340 -17.145 1.00 93.62 92 PRO A N 1
ATOM 761 C CA . PRO A 1 92 ? -9.449 1.202 -17.975 1.00 93.62 92 PRO A CA 1
ATOM 762 C C . PRO A 1 92 ? -9.823 2.680 -17.812 1.00 93.62 92 PRO A C 1
ATOM 764 O O . PRO A 1 92 ? -10.994 3.051 -17.837 1.00 93.62 92 PRO A O 1
ATOM 767 N N . GLY A 1 93 ? -8.820 3.538 -17.643 1.00 93.06 93 GLY A N 1
ATOM 768 C CA . GLY A 1 93 ? -9.036 4.966 -17.445 1.00 93.06 93 GLY A CA 1
ATOM 769 C C . GLY A 1 93 ? -7.727 5.756 -17.386 1.00 93.06 93 GLY A C 1
ATOM 770 O O . GLY A 1 93 ? -6.660 5.167 -17.204 1.00 93.06 93 GLY A O 1
ATOM 771 N N . PRO A 1 94 ? -7.781 7.090 -17.539 1.00 90.94 94 PRO A N 1
ATOM 772 C CA . PRO A 1 94 ? -6.579 7.916 -17.662 1.00 90.94 94 PRO A CA 1
ATOM 773 C C . PRO A 1 94 ? -6.054 8.462 -16.324 1.00 90.94 94 PRO A C 1
ATOM 775 O O . PRO A 1 94 ? -4.999 9.093 -16.298 1.00 90.94 94 PRO A O 1
ATOM 778 N N . HIS A 1 95 ? -6.792 8.285 -15.225 1.00 91.56 95 HIS A N 1
ATOM 779 C CA . HIS A 1 95 ? -6.547 9.007 -13.976 1.00 91.56 95 HIS A CA 1
ATOM 780 C C . HIS A 1 95 ? -6.008 8.116 -12.860 1.00 91.56 95 HIS A C 1
ATOM 782 O O . HIS A 1 95 ? -6.584 7.077 -12.541 1.00 91.56 95 HIS A O 1
ATOM 788 N N . ASP A 1 96 ? -4.923 8.565 -12.238 1.00 93.56 96 ASP A N 1
ATOM 789 C CA . ASP A 1 96 ? -4.397 7.997 -11.000 1.00 93.56 96 ASP A CA 1
ATOM 790 C C . ASP A 1 96 ? -5.282 8.417 -9.817 1.00 93.56 96 ASP A C 1
ATOM 792 O O . ASP A 1 96 ? -5.733 9.565 -9.747 1.00 93.56 96 ASP A O 1
ATOM 796 N N . HIS A 1 97 ? -5.507 7.509 -8.867 1.00 93.50 97 HIS A N 1
ATOM 797 C CA . HIS A 1 97 ? -6.334 7.777 -7.687 1.00 93.50 97 HIS A CA 1
ATOM 798 C C . HIS A 1 97 ? -5.699 7.218 -6.410 1.00 93.50 97 HIS A C 1
ATOM 800 O O . HIS A 1 97 ? -4.939 6.244 -6.460 1.00 93.50 97 HIS A O 1
ATOM 806 N N . PRO A 1 98 ? -5.998 7.820 -5.245 1.00 93.81 98 PRO A N 1
ATOM 807 C CA . PRO A 1 98 ? -5.605 7.249 -3.972 1.00 93.81 98 PRO A CA 1
ATOM 808 C C . PRO A 1 98 ? -6.368 5.948 -3.678 1.00 93.81 98 PRO A C 1
ATOM 810 O O . PRO A 1 98 ? -7.515 5.773 -4.094 1.00 93.81 98 PRO A O 1
ATOM 813 N N . ALA A 1 99 ? -5.731 5.073 -2.908 1.00 95.44 99 ALA A N 1
ATOM 814 C CA . ALA A 1 99 ? -6.338 3.899 -2.296 1.00 95.44 99 ALA A CA 1
ATOM 815 C C . ALA A 1 99 ? -5.886 3.790 -0.835 1.00 95.44 99 ALA A C 1
ATOM 817 O O . ALA A 1 99 ? -4.726 4.058 -0.512 1.00 95.44 99 ALA A O 1
ATOM 818 N N . ALA A 1 100 ? -6.802 3.398 0.039 1.00 96.56 100 ALA A N 1
ATOM 819 C CA . ALA A 1 100 ? -6.526 2.992 1.404 1.00 96.56 100 ALA A CA 1
ATOM 820 C C . ALA A 1 100 ? -6.088 1.527 1.416 1.00 96.56 100 ALA A C 1
ATOM 822 O O . ALA A 1 100 ? -6.794 0.664 0.888 1.00 96.56 100 ALA A O 1
ATOM 823 N N . VAL A 1 101 ? -4.932 1.247 2.013 1.00 97.81 101 VAL A N 1
ATOM 824 C CA . VAL A 1 101 ? -4.357 -0.099 2.086 1.00 97.81 101 VAL A CA 1
ATOM 825 C C . VAL A 1 101 ? -3.871 -0.424 3.496 1.00 97.81 101 VAL A C 1
ATOM 827 O O . VAL A 1 101 ? -3.474 0.466 4.252 1.00 97.81 101 VAL A O 1
ATOM 830 N N . LEU A 1 102 ? -3.865 -1.711 3.823 1.00 97.81 102 LEU A N 1
ATOM 831 C CA . LEU A 1 102 ? -3.173 -2.295 4.964 1.00 97.81 102 LEU A CA 1
ATOM 832 C C . LEU A 1 102 ? -1.811 -2.819 4.555 1.00 97.81 102 LEU A C 1
ATOM 834 O O . LEU A 1 102 ? -1.651 -3.318 3.445 1.00 97.81 102 LEU A O 1
ATOM 838 N N . TRP A 1 103 ? -0.861 -2.780 5.479 1.00 98.12 103 TRP A N 1
ATOM 839 C CA . TRP A 1 103 ? 0.386 -3.528 5.382 1.00 98.12 103 TRP A CA 1
ATOM 840 C C . TRP A 1 103 ? 0.943 -3.829 6.771 1.00 98.12 103 TRP A C 1
ATOM 842 O O . TRP A 1 103 ? 0.574 -3.188 7.758 1.00 98.12 103 TRP A O 1
ATOM 852 N N . SER A 1 104 ? 1.859 -4.789 6.850 1.00 97.44 104 SER A N 1
ATOM 853 C CA . SER A 1 104 ? 2.528 -5.160 8.094 1.00 97.44 104 SER A CA 1
ATOM 854 C C . SER A 1 104 ? 4.036 -5.334 7.883 1.00 97.44 104 SER A C 1
ATOM 856 O O . SER A 1 104 ? 4.437 -5.829 6.830 1.00 97.44 104 SER A O 1
ATOM 858 N N . PRO A 1 105 ? 4.880 -4.928 8.853 1.00 96.06 105 PRO A N 1
ATOM 859 C CA . PRO A 1 105 ? 6.291 -5.303 8.891 1.00 96.06 105 PRO A CA 1
ATOM 860 C C . PRO A 1 105 ? 6.534 -6.705 9.474 1.00 96.06 105 PRO A C 1
ATOM 862 O O . PRO A 1 105 ? 7.680 -7.142 9.517 1.00 96.06 105 PRO A O 1
ATOM 865 N N . ASP A 1 106 ? 5.499 -7.369 9.991 1.00 96.38 106 ASP A N 1
ATOM 866 C CA . ASP A 1 106 ? 5.583 -8.717 10.547 1.00 96.38 106 ASP A CA 1
ATOM 867 C C . ASP A 1 106 ? 5.553 -9.739 9.404 1.00 96.38 106 ASP A C 1
ATOM 869 O O . ASP A 1 106 ? 4.550 -9.859 8.698 1.00 96.38 106 ASP A O 1
ATOM 873 N N . GLU A 1 107 ? 6.661 -10.464 9.222 1.00 95.19 107 GLU A N 1
ATOM 874 C CA . GLU A 1 107 ? 6.849 -11.434 8.133 1.00 95.19 107 GLU A CA 1
ATOM 875 C C . GLU A 1 107 ? 5.847 -12.593 8.184 1.00 95.19 107 GLU A C 1
ATOM 877 O O . GLU A 1 107 ? 5.648 -13.269 7.179 1.00 95.19 107 GLU A O 1
ATOM 882 N N . TRP A 1 108 ? 5.146 -12.797 9.305 1.00 95.38 108 TRP A N 1
ATOM 883 C CA . TRP A 1 108 ? 4.040 -13.750 9.358 1.00 95.38 108 TRP A CA 1
ATOM 884 C C . TRP A 1 108 ? 2.978 -13.465 8.282 1.00 95.38 108 TRP A C 1
ATOM 886 O O . TRP A 1 108 ? 2.481 -14.400 7.661 1.00 95.38 108 TRP A O 1
ATOM 896 N N . TYR A 1 109 ? 2.693 -12.192 7.981 1.00 95.88 109 TYR A N 1
ATOM 897 C CA . TYR A 1 109 ? 1.732 -11.810 6.936 1.00 95.88 109 TYR A CA 1
ATOM 898 C C . TYR A 1 109 ? 2.225 -12.060 5.503 1.00 95.88 109 TYR A C 1
ATOM 900 O O . TYR A 1 109 ? 1.456 -11.879 4.559 1.00 95.88 109 TYR A O 1
ATOM 908 N N . ASP A 1 110 ? 3.476 -12.481 5.305 1.00 95.19 110 ASP A N 1
ATOM 909 C CA . ASP A 1 110 ? 3.957 -12.862 3.977 1.00 95.19 110 ASP A CA 1
ATOM 910 C C . ASP A 1 110 ? 3.202 -14.086 3.452 1.00 95.19 110 ASP A C 1
ATOM 912 O O . ASP A 1 110 ? 2.828 -14.113 2.280 1.00 95.19 110 ASP A O 1
ATOM 916 N N . ASP A 1 111 ? 2.969 -15.061 4.335 1.00 94.44 111 ASP A N 1
ATOM 917 C CA . ASP A 1 111 ? 2.276 -16.321 4.050 1.00 94.44 111 ASP A CA 1
ATOM 918 C C . ASP A 1 111 ? 0.799 -16.302 4.519 1.00 94.44 111 ASP A C 1
ATOM 920 O O . ASP A 1 111 ? 0.127 -17.320 4.413 1.00 94.44 111 ASP A O 1
ATOM 924 N N . HIS A 1 112 ? 0.295 -15.166 5.032 1.00 94.06 112 HIS A N 1
ATOM 925 C CA . HIS A 1 112 ? -1.075 -15.000 5.565 1.00 94.06 112 HIS A CA 1
ATOM 926 C C . HIS A 1 112 ? -1.750 -13.738 4.994 1.00 94.06 112 HIS A C 1
ATOM 928 O O . HIS A 1 112 ? -2.133 -12.804 5.707 1.00 94.06 112 HIS A O 1
ATOM 934 N N . LEU A 1 113 ? -1.815 -13.660 3.664 1.00 92.06 113 LEU A N 1
ATOM 935 C CA . LEU A 1 113 ? -2.420 -12.530 2.951 1.00 92.06 113 LEU A CA 1
ATOM 936 C C . LEU A 1 113 ? -3.950 -12.472 3.126 1.00 92.06 113 LEU A C 1
ATOM 938 O O . LEU A 1 113 ? -4.533 -11.388 3.133 1.00 92.06 113 LEU A O 1
ATOM 942 N N . ASP A 1 114 ? -4.575 -13.630 3.309 1.00 93.44 114 ASP A N 1
ATOM 943 C CA . ASP A 1 114 ? -5.971 -13.830 3.703 1.00 93.44 114 ASP A CA 1
ATOM 944 C C . ASP A 1 114 ? -6.309 -13.105 5.014 1.00 93.44 114 ASP A C 1
ATOM 946 O O . ASP A 1 114 ? -7.342 -12.447 5.123 1.00 93.44 114 ASP A O 1
ATOM 950 N N . GLU A 1 115 ? -5.396 -13.104 5.984 1.00 95.69 115 GLU A N 1
ATOM 951 C CA . GLU A 1 115 ? -5.598 -12.386 7.242 1.00 95.69 115 GLU A CA 1
ATOM 952 C C . GLU A 1 115 ? -5.534 -10.865 7.059 1.00 95.69 115 GLU A C 1
ATOM 954 O O . GLU A 1 115 ? -6.330 -10.137 7.660 1.00 95.69 115 GLU A O 1
ATOM 959 N N . LEU A 1 116 ? -4.680 -10.354 6.160 1.00 95.75 116 LEU A N 1
ATOM 960 C CA . LEU A 1 116 ? -4.763 -8.943 5.751 1.00 95.75 116 LEU A CA 1
ATOM 961 C C . LEU A 1 116 ? -6.103 -8.640 5.067 1.00 95.75 116 LEU A C 1
ATOM 963 O O . LEU A 1 116 ? -6.685 -7.585 5.331 1.00 95.75 116 LEU A O 1
ATOM 967 N N . ALA A 1 117 ? -6.611 -9.550 4.233 1.00 95.69 117 ALA A N 1
ATOM 968 C CA . ALA A 1 117 ? -7.905 -9.404 3.571 1.00 95.69 117 ALA A CA 1
ATOM 969 C C . ALA A 1 117 ? -9.073 -9.392 4.575 1.00 95.69 117 ALA A C 1
ATOM 971 O O . ALA A 1 117 ? -9.975 -8.552 4.478 1.00 95.69 117 ALA A O 1
ATOM 972 N N . ARG A 1 118 ? -9.032 -10.259 5.593 1.00 96.88 118 ARG A N 1
ATOM 973 C CA . ARG A 1 118 ? -10.018 -10.325 6.681 1.00 96.88 118 ARG A CA 1
ATOM 974 C C . ARG A 1 118 ? -10.035 -9.041 7.509 1.00 96.88 118 ARG A C 1
ATOM 976 O O . ARG A 1 118 ? -11.113 -8.519 7.811 1.00 96.88 118 ARG A O 1
ATOM 983 N N . ILE A 1 119 ? -8.862 -8.496 7.845 1.00 97.44 119 ILE A N 1
ATOM 984 C CA . ILE A 1 119 ? -8.751 -7.217 8.566 1.00 97.44 119 ILE A CA 1
ATOM 985 C C . ILE A 1 119 ? -9.260 -6.070 7.685 1.00 97.44 119 ILE A C 1
ATOM 987 O O . ILE A 1 119 ? -10.015 -5.225 8.164 1.00 97.44 119 ILE A O 1
ATOM 991 N N . ALA A 1 120 ? -8.901 -6.047 6.397 1.00 96.88 120 ALA A N 1
ATOM 992 C CA . ALA A 1 120 ? -9.374 -5.031 5.458 1.00 96.88 120 ALA A CA 1
ATOM 993 C C . ALA A 1 120 ? -10.904 -5.041 5.339 1.00 96.88 120 ALA A C 1
ATOM 995 O O . ALA A 1 120 ? -11.530 -3.986 5.421 1.00 96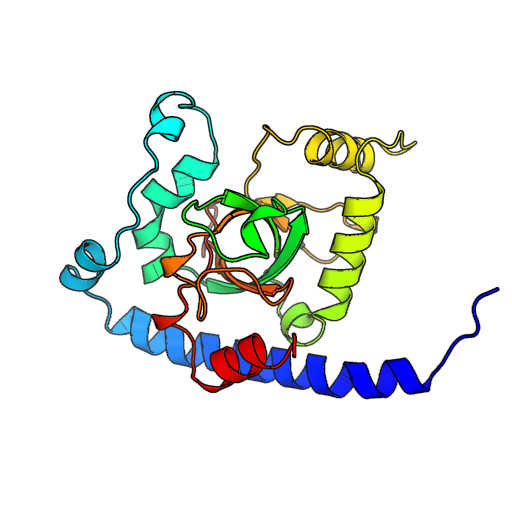.88 120 ALA A O 1
ATOM 996 N N . SER A 1 121 ? -11.501 -6.229 5.235 1.00 96.12 121 SER A N 1
ATOM 997 C CA . SER A 1 121 ? -12.955 -6.412 5.186 1.00 96.12 121 SER A CA 1
ATOM 998 C C . SER A 1 121 ? -13.628 -5.950 6.479 1.00 96.12 121 SER A C 1
ATOM 1000 O O . SER A 1 121 ? -14.614 -5.218 6.431 1.00 96.12 121 SER A O 1
ATOM 1002 N N . SER A 1 122 ? -13.052 -6.300 7.635 1.00 95.06 122 SER A N 1
ATOM 1003 C CA . SER A 1 122 ? -13.535 -5.841 8.946 1.00 95.06 122 SER A CA 1
ATOM 1004 C C . SER A 1 122 ? -13.528 -4.317 9.058 1.00 95.06 122 SER A C 1
ATOM 1006 O O . SER A 1 122 ? -14.495 -3.736 9.531 1.00 95.06 122 SER A O 1
ATOM 1008 N N . LEU A 1 123 ? -12.460 -3.656 8.598 1.00 95.00 123 LEU A N 1
ATOM 1009 C CA . LEU A 1 123 ? -12.369 -2.195 8.617 1.00 95.00 123 LEU A CA 1
ATOM 1010 C C . LEU A 1 123 ? -13.359 -1.551 7.648 1.00 95.00 123 LEU A C 1
ATOM 1012 O O . LEU A 1 123 ? -14.027 -0.592 8.020 1.00 95.00 123 LEU A O 1
ATOM 1016 N N . TYR A 1 124 ? -13.481 -2.078 6.429 1.00 94.75 124 TYR A N 1
ATOM 1017 C CA . TYR A 1 124 ? -14.441 -1.569 5.453 1.00 94.75 124 TYR A CA 1
ATOM 1018 C C . TYR A 1 124 ? -15.883 -1.651 5.974 1.00 94.75 124 TYR A C 1
ATOM 1020 O O . TYR A 1 124 ? -16.645 -0.707 5.789 1.00 94.75 124 TYR A O 1
ATOM 1028 N N . ALA A 1 125 ? -16.232 -2.723 6.693 1.00 94.44 125 ALA A N 1
ATOM 1029 C CA . ALA A 1 125 ? -17.545 -2.888 7.315 1.00 94.44 125 ALA A CA 1
ATOM 1030 C C . ALA A 1 125 ? -17.857 -1.844 8.405 1.00 94.44 125 ALA A C 1
ATOM 1032 O O . ALA A 1 125 ? -19.023 -1.634 8.711 1.00 94.44 125 ALA A O 1
ATOM 1033 N N . LEU A 1 126 ? -16.847 -1.169 8.970 1.00 93.00 126 LEU A N 1
ATOM 1034 C CA . LEU A 1 126 ? -17.050 -0.065 9.918 1.00 93.00 126 LEU A CA 1
ATOM 1035 C C . LEU A 1 126 ? -17.383 1.263 9.226 1.00 93.00 126 LEU A C 1
ATOM 1037 O O . LEU A 1 126 ? -17.726 2.225 9.908 1.00 93.00 126 LEU A O 1
ATOM 1041 N N . LYS A 1 127 ? -17.220 1.376 7.901 1.00 92.56 127 LYS A N 1
ATOM 1042 C CA . LYS A 1 127 ? -17.341 2.653 7.185 1.00 92.56 127 LYS A CA 1
ATOM 1043 C C . LYS A 1 127 ? -18.715 3.288 7.425 1.00 92.56 127 LYS A C 1
ATOM 1045 O O . LYS A 1 127 ? -19.720 2.806 6.917 1.00 92.56 127 LYS A O 1
ATOM 1050 N N . GLY A 1 128 ? -18.727 4.427 8.120 1.00 87.50 128 GLY A N 1
ATOM 1051 C CA . GLY A 1 128 ? -19.948 5.182 8.423 1.00 87.50 128 GLY A CA 1
ATOM 1052 C C . GLY A 1 128 ? -20.794 4.615 9.568 1.00 87.50 128 GLY A C 1
ATOM 1053 O O . GLY A 1 128 ? -21.828 5.198 9.887 1.00 87.50 128 GLY A O 1
ATOM 1054 N N . GLU A 1 129 ? -20.352 3.533 10.207 1.00 92.44 129 GLU A N 1
ATOM 1055 C CA . GLU A 1 129 ? -21.038 2.930 11.346 1.00 92.44 129 GLU A CA 1
ATOM 1056 C C . GLU A 1 129 ? -20.717 3.661 12.657 1.00 92.44 129 GLU A C 1
ATOM 1058 O O . GLU A 1 129 ? -19.663 4.283 12.828 1.00 92.44 129 GLU A O 1
ATOM 1063 N N . GLN A 1 130 ? -21.639 3.565 13.615 1.00 91.81 130 GLN A N 1
ATOM 1064 C CA . GLN A 1 130 ? -21.401 3.987 14.994 1.00 91.81 130 GLN A CA 1
ATOM 1065 C C . GLN A 1 130 ? -20.944 2.787 15.816 1.00 91.81 130 GLN A C 1
ATOM 1067 O O . GLN A 1 130 ? -21.583 1.736 15.836 1.00 91.81 130 GLN A O 1
ATOM 1072 N N . THR A 1 131 ? -19.833 2.953 16.516 1.00 90.00 131 THR A N 1
ATOM 1073 C CA . THR A 1 131 ? -19.176 1.902 17.287 1.00 90.00 131 THR A CA 1
ATOM 1074 C C . THR A 1 131 ? -19.120 2.303 18.761 1.00 90.00 131 THR A C 1
ATOM 1076 O O . THR A 1 131 ? -18.995 3.477 19.101 1.00 90.00 131 THR A O 1
ATOM 1079 N N . GLY A 1 132 ? -19.201 1.321 19.663 1.00 89.19 132 GLY A N 1
ATOM 1080 C CA . GLY A 1 132 ? -19.030 1.554 21.104 1.00 89.19 132 GLY A CA 1
ATOM 1081 C C . GLY A 1 132 ? -17.568 1.713 21.545 1.00 89.19 132 GLY A C 1
ATOM 1082 O O . GLY A 1 132 ? -17.311 1.918 22.728 1.00 89.19 132 GLY A O 1
ATOM 1083 N N . ASP A 1 133 ? -16.615 1.593 20.618 1.00 92.56 133 ASP A N 1
ATOM 1084 C CA . ASP A 1 133 ? -15.176 1.617 20.874 1.00 92.56 133 ASP A CA 1
ATOM 1085 C C . ASP A 1 133 ? -14.545 2.837 20.191 1.00 92.56 133 ASP A C 1
ATOM 1087 O O . ASP A 1 133 ? -14.626 3.005 18.975 1.00 92.56 133 ASP A O 1
ATOM 1091 N N . ALA A 1 134 ? -13.887 3.695 20.971 1.00 91.81 134 ALA A N 1
ATOM 1092 C CA . ALA A 1 134 ? -13.322 4.938 20.456 1.00 91.81 134 ALA A CA 1
ATOM 1093 C C . ALA A 1 134 ? -12.195 4.722 19.430 1.00 91.81 134 ALA A C 1
ATOM 1095 O O . ALA A 1 134 ? -11.994 5.566 18.557 1.00 91.81 134 ALA A O 1
ATOM 1096 N N . GLU A 1 135 ? -11.436 3.625 19.513 1.00 90.81 135 GLU A N 1
ATOM 1097 C CA . GLU A 1 135 ? -10.405 3.330 18.523 1.00 90.81 135 GLU A CA 1
ATOM 1098 C C . GLU A 1 135 ? -11.013 2.895 17.195 1.00 90.81 135 GLU A C 1
ATOM 1100 O O . GLU A 1 135 ? -10.547 3.357 16.151 1.00 90.81 135 GLU A O 1
ATOM 1105 N N . LEU A 1 136 ? -12.051 2.056 17.234 1.00 92.31 136 LEU A N 1
ATOM 1106 C CA . LEU A 1 136 ? -12.792 1.632 16.046 1.00 92.31 136 LEU A CA 1
ATOM 1107 C C . LEU A 1 136 ? -13.547 2.799 15.407 1.00 92.31 136 LEU A C 1
ATOM 1109 O O . LEU A 1 136 ? -13.511 2.932 14.182 1.00 92.31 136 LEU A O 1
ATOM 1113 N N . GLN A 1 137 ? -14.123 3.697 16.214 1.00 93.75 137 GLN A N 1
ATOM 1114 C CA . GLN A 1 137 ? -14.823 4.877 15.705 1.00 93.75 137 GLN A CA 1
ATOM 1115 C C . GLN A 1 137 ? -13.903 5.756 14.854 1.00 93.75 137 GLN A C 1
ATOM 1117 O O . GLN A 1 137 ? -14.298 6.216 13.787 1.00 93.75 137 GLN A O 1
ATOM 1122 N N . ARG A 1 138 ? -12.629 5.913 15.249 1.00 92.12 138 ARG A N 1
ATOM 1123 C CA . ARG A 1 138 ? -11.649 6.666 14.444 1.00 92.12 138 ARG A CA 1
ATOM 1124 C C . ARG A 1 138 ? -11.469 6.085 13.041 1.00 92.12 138 ARG A C 1
ATOM 1126 O O . ARG A 1 138 ? -11.217 6.847 12.112 1.00 92.12 138 ARG A O 1
ATOM 1133 N N . PHE A 1 139 ? -11.559 4.765 12.877 1.00 93.00 139 PHE A N 1
ATOM 1134 C CA . PHE A 1 139 ? -11.475 4.123 11.562 1.00 93.00 139 PHE A CA 1
ATOM 1135 C C . PHE A 1 139 ? -12.791 4.205 10.789 1.00 93.00 139 PHE A C 1
ATOM 1137 O O . PHE A 1 139 ? -12.745 4.444 9.583 1.00 93.00 139 PHE A O 1
ATOM 1144 N N . ALA A 1 140 ? -13.932 4.071 11.468 1.00 93.25 140 ALA A N 1
ATOM 1145 C CA . ALA A 1 140 ? -15.252 4.279 10.875 1.00 93.25 140 ALA A CA 1
ATOM 1146 C C . ALA A 1 140 ? -15.365 5.677 10.239 1.00 93.25 140 ALA A C 1
ATOM 1148 O O . ALA A 1 140 ? -15.704 5.799 9.058 1.00 93.25 140 ALA A O 1
ATOM 1149 N N . ASP A 1 141 ? -14.977 6.711 10.993 1.00 92.88 141 ASP A N 1
ATOM 1150 C CA . ASP A 1 141 ? -14.990 8.108 10.553 1.00 92.88 141 ASP A CA 1
ATOM 1151 C C . ASP A 1 141 ? -13.963 8.359 9.439 1.00 92.88 141 ASP A C 1
ATOM 1153 O O . ASP A 1 141 ? -14.269 9.001 8.434 1.00 92.88 141 ASP A O 1
ATOM 1157 N N . LEU A 1 142 ? -12.745 7.818 9.580 1.00 92.25 142 LEU A N 1
ATOM 1158 C CA . LEU A 1 142 ? -11.679 7.954 8.581 1.00 92.25 142 LEU A CA 1
ATOM 1159 C C . LEU A 1 142 ? -12.073 7.363 7.223 1.00 92.25 142 LEU A C 1
ATOM 1161 O O . LEU A 1 142 ? -11.739 7.939 6.193 1.00 92.25 142 LEU A O 1
ATOM 1165 N N . LEU A 1 143 ? -12.738 6.207 7.209 1.00 91.62 143 LEU A N 1
ATOM 1166 C CA . LEU A 1 143 ? -13.167 5.550 5.972 1.00 91.62 143 LEU A CA 1
ATOM 1167 C C . LEU A 1 143 ? -14.403 6.220 5.361 1.00 91.62 143 LEU A C 1
ATOM 1169 O O . LEU A 1 143 ? -14.582 6.189 4.141 1.00 91.62 143 LEU A O 1
ATOM 1173 N N . ALA A 1 144 ? -15.253 6.833 6.189 1.00 90.12 144 ALA A N 1
ATOM 1174 C CA . ALA A 1 144 ? -16.376 7.639 5.723 1.00 90.12 144 ALA A CA 1
ATOM 1175 C C . ALA A 1 144 ? -15.904 8.954 5.078 1.00 90.12 144 ALA A C 1
ATOM 1177 O O . ALA A 1 144 ? -16.463 9.379 4.064 1.00 90.12 144 ALA A O 1
ATOM 1178 N N . ASP A 1 145 ? -14.848 9.573 5.614 1.00 87.06 145 ASP A N 1
ATOM 1179 C CA . ASP A 1 145 ? -14.233 10.768 5.038 1.00 87.06 145 ASP A CA 1
ATOM 1180 C C . ASP A 1 145 ? -13.252 10.423 3.905 1.00 87.06 145 ASP A C 1
ATOM 1182 O O . ASP A 1 145 ? -12.031 10.365 4.068 1.00 87.06 145 ASP A O 1
ATOM 1186 N N . GLU A 1 146 ? -13.793 10.282 2.695 1.00 74.06 146 GLU A N 1
ATOM 1187 C CA . GLU A 1 146 ? -13.034 9.959 1.478 1.00 74.06 146 GLU A CA 1
ATOM 1188 C C . GLU A 1 146 ? -11.986 11.021 1.074 1.00 74.06 146 GLU A C 1
ATOM 1190 O O . GLU A 1 146 ? -11.210 10.813 0.131 1.00 74.06 146 GLU A O 1
ATOM 1195 N N . ARG A 1 147 ? -11.943 12.178 1.752 1.00 78.50 147 ARG A N 1
ATOM 1196 C CA . ARG A 1 147 ? -10.961 13.241 1.492 1.00 78.50 147 ARG A CA 1
ATOM 1197 C C . ARG A 1 147 ? -9.768 13.155 2.434 1.00 78.50 147 ARG A C 1
ATOM 1199 O O . ARG A 1 147 ? -8.673 13.570 2.034 1.00 78.50 147 ARG A O 1
ATOM 1206 N N . THR A 1 148 ? -9.950 12.614 3.636 1.00 82.25 148 THR A N 1
ATOM 1207 C CA . THR A 1 148 ? -8.880 12.502 4.624 1.00 82.25 148 THR A CA 1
ATOM 1208 C C . THR A 1 148 ? -7.939 11.357 4.275 1.00 82.25 148 THR A C 1
ATOM 1210 O O . THR A 1 148 ? -8.317 10.203 4.096 1.00 82.25 148 THR A O 1
ATOM 1213 N N . ARG A 1 149 ? -6.650 11.688 4.187 1.00 87.94 149 ARG A N 1
ATOM 1214 C CA . ARG A 1 149 ? -5.579 10.740 3.882 1.00 87.94 149 ARG A CA 1
ATOM 1215 C C . ARG A 1 149 ? -4.653 10.632 5.078 1.00 87.94 149 ARG A C 1
ATOM 1217 O O . ARG A 1 149 ? -4.246 11.644 5.649 1.00 87.94 149 ARG A O 1
ATOM 1224 N N . LYS A 1 150 ? -4.334 9.398 5.461 1.00 92.50 150 LYS A N 1
ATOM 1225 C CA . LYS A 1 150 ? -3.476 9.092 6.611 1.00 92.50 150 LYS A CA 1
ATOM 1226 C C . LYS A 1 150 ? -2.364 8.152 6.189 1.00 92.50 150 LYS A C 1
ATOM 1228 O O . LYS A 1 150 ? -2.578 7.252 5.382 1.00 92.50 150 LYS A O 1
ATOM 1233 N N . MET A 1 151 ? -1.183 8.366 6.747 1.00 93.38 151 MET A N 1
ATOM 1234 C CA . MET A 1 151 ? -0.009 7.532 6.527 1.00 93.38 151 MET A CA 1
ATOM 1235 C C . MET A 1 151 ? 0.367 6.801 7.810 1.00 93.38 151 MET A C 1
ATOM 1237 O O . MET A 1 151 ? 0.464 7.427 8.863 1.00 93.38 151 MET A O 1
ATOM 1241 N N . ARG A 1 152 ? 0.620 5.492 7.704 1.00 94.62 152 ARG A N 1
ATOM 1242 C CA . ARG A 1 152 ? 1.147 4.638 8.781 1.00 94.62 152 ARG A CA 1
ATOM 1243 C C . ARG A 1 152 ? 0.361 4.755 10.100 1.00 94.62 152 ARG A C 1
ATOM 1245 O O . ARG A 1 152 ? 0.939 4.852 11.180 1.00 94.62 152 ARG A O 1
ATOM 1252 N N . LEU A 1 153 ? -0.967 4.734 10.018 1.00 95.06 153 LEU A N 1
ATOM 1253 C CA . LEU A 1 153 ? -1.842 4.713 11.190 1.00 95.06 153 LEU A CA 1
ATOM 1254 C C . LEU A 1 153 ? -1.968 3.273 11.703 1.00 95.06 153 LEU A C 1
ATOM 1256 O O . LEU A 1 153 ? -2.353 2.387 10.946 1.00 95.06 153 LEU A O 1
ATOM 1260 N N . ALA A 1 154 ? -1.626 3.023 12.966 1.00 95.94 154 ALA A N 1
ATOM 1261 C CA . ALA A 1 154 ? -1.692 1.680 13.539 1.00 95.94 154 ALA A CA 1
ATOM 1262 C C . ALA A 1 154 ? -3.143 1.189 13.653 1.00 95.94 154 ALA A C 1
ATOM 1264 O O . ALA A 1 154 ? -4.000 1.908 14.164 1.00 95.94 154 ALA A O 1
ATOM 1265 N N . ILE A 1 155 ? -3.396 -0.039 13.200 1.00 96.31 155 ILE A N 1
ATOM 1266 C CA . ILE A 1 155 ? -4.674 -0.723 13.407 1.00 96.31 155 ILE A CA 1
ATOM 1267 C C . ILE A 1 155 ? -4.768 -1.182 14.874 1.00 96.31 155 ILE A C 1
ATOM 1269 O O . ILE A 1 155 ? -3.755 -1.639 15.420 1.00 96.31 155 ILE A O 1
ATOM 1273 N N . PRO A 1 156 ? -5.948 -1.098 15.521 1.00 93.38 156 PRO A N 1
ATOM 1274 C CA . PRO A 1 156 ? -6.137 -1.558 16.890 1.00 93.38 156 PRO A CA 1
ATOM 1275 C C . PRO A 1 156 ? -5.729 -3.021 17.042 1.00 93.38 156 PRO A C 1
ATOM 1277 O O . PRO A 1 156 ? -6.138 -3.881 16.259 1.00 93.38 156 PRO A O 1
ATOM 1280 N N . ARG A 1 157 ? -4.944 -3.319 18.082 1.00 92.25 157 ARG A N 1
ATOM 1281 C CA . ARG A 1 157 ? -4.387 -4.666 18.307 1.00 92.25 157 ARG A CA 1
ATOM 1282 C C . ARG A 1 157 ? -5.454 -5.749 18.468 1.00 92.25 157 ARG A C 1
ATOM 1284 O O . ARG A 1 157 ? -5.182 -6.909 18.167 1.00 92.25 157 ARG A O 1
ATOM 1291 N N . ALA A 1 158 ? -6.656 -5.366 18.899 1.00 89.94 158 ALA A N 1
ATOM 1292 C CA . ALA A 1 158 ? -7.815 -6.249 18.987 1.00 89.94 158 ALA A CA 1
ATOM 1293 C C . ALA A 1 158 ? -8.225 -6.833 17.622 1.00 89.94 158 ALA A C 1
ATOM 1295 O O . ALA A 1 158 ? -8.671 -7.973 17.562 1.00 89.94 158 ALA A O 1
ATOM 1296 N N . LEU A 1 159 ? -8.020 -6.098 16.521 1.00 91.88 159 LEU A N 1
ATOM 1297 C CA . LEU A 1 159 ? -8.336 -6.570 15.167 1.00 91.88 159 LEU A CA 1
ATOM 1298 C C . LEU A 1 159 ? -7.211 -7.404 14.539 1.00 91.88 159 LEU A C 1
ATOM 1300 O O . LEU A 1 159 ? -7.453 -8.147 13.590 1.00 91.88 159 LEU A O 1
ATOM 1304 N N . THR A 1 160 ? -5.984 -7.285 15.052 1.00 95.50 160 THR A N 1
ATOM 1305 C CA . THR A 1 160 ? -4.766 -7.820 14.418 1.00 95.50 160 THR A CA 1
ATOM 1306 C C . THR A 1 160 ? -4.155 -9.010 15.159 1.00 95.50 160 THR A C 1
ATOM 1308 O O . THR A 1 160 ? -3.020 -9.398 14.868 1.00 95.50 160 THR A O 1
ATOM 1311 N N . GLY A 1 161 ? -4.843 -9.543 16.176 1.00 92.31 161 GLY A N 1
ATOM 1312 C CA . GLY A 1 161 ? -4.289 -10.583 17.050 1.00 92.31 161 GLY A CA 1
ATOM 1313 C C . GLY A 1 161 ? -3.028 -10.119 17.788 1.00 92.31 161 GLY A C 1
ATOM 1314 O O . GLY A 1 161 ? -2.115 -10.903 18.027 1.00 92.31 161 GLY A O 1
ATOM 1315 N N . GLY A 1 162 ? -2.928 -8.820 18.084 1.00 95.19 162 GLY A N 1
ATOM 1316 C CA . GLY A 1 162 ? -1.763 -8.223 18.734 1.00 95.19 162 GLY A CA 1
ATOM 1317 C C . GLY A 1 162 ? -0.596 -7.871 17.808 1.00 95.19 162 GLY A C 1
ATOM 1318 O O . GLY A 1 162 ? 0.350 -7.240 18.285 1.00 95.19 162 GLY A O 1
ATOM 1319 N N . ARG A 1 163 ? -0.638 -8.210 16.512 1.00 96.25 163 ARG A N 1
ATOM 1320 C CA . ARG A 1 163 ? 0.443 -7.923 15.550 1.00 96.25 163 ARG A CA 1
ATOM 1321 C C . ARG A 1 163 ? 0.412 -6.478 15.054 1.00 96.25 163 ARG A C 1
ATOM 1323 O O . ARG A 1 163 ? -0.631 -5.824 15.048 1.00 96.25 163 ARG A O 1
ATOM 1330 N N . ALA A 1 164 ? 1.559 -5.965 14.616 1.00 96.31 164 ALA A N 1
ATOM 1331 C CA . ALA A 1 164 ? 1.639 -4.622 14.047 1.00 96.31 164 ALA A CA 1
ATOM 1332 C C . ALA A 1 164 ? 1.061 -4.611 12.626 1.00 96.31 164 ALA A C 1
ATOM 1334 O O . ALA A 1 164 ? 1.613 -5.245 11.735 1.00 96.31 164 ALA A O 1
ATOM 1335 N N . VAL A 1 165 ? -0.018 -3.868 12.399 1.00 97.75 165 VAL A N 1
ATOM 1336 C CA . VAL A 1 165 ? -0.603 -3.643 11.069 1.00 97.75 165 VAL A CA 1
ATOM 1337 C C . VAL A 1 165 ? -0.894 -2.156 10.937 1.00 97.75 165 VAL A C 1
ATOM 1339 O O . VAL A 1 165 ? -1.289 -1.509 11.909 1.00 97.75 165 VAL A O 1
ATOM 1342 N N . PHE A 1 166 ? -0.678 -1.605 9.750 1.00 97.50 166 PHE A N 1
ATOM 1343 C CA . PHE A 1 166 ? -0.821 -0.182 9.491 1.00 97.50 166 PHE A CA 1
ATOM 1344 C C . PHE A 1 166 ? -1.782 0.074 8.340 1.00 97.50 166 PHE A C 1
ATOM 1346 O O . PHE A 1 166 ? -1.638 -0.497 7.263 1.00 97.50 166 PHE A O 1
ATOM 1353 N N . TYR A 1 167 ? -2.699 1.008 8.558 1.00 97.00 167 TYR A N 1
ATOM 1354 C CA . TYR A 1 167 ? -3.419 1.712 7.513 1.00 97.00 167 TYR A CA 1
ATOM 1355 C C . TYR A 1 167 ? -2.509 2.757 6.870 1.00 97.00 167 TYR A C 1
ATOM 1357 O O . TYR A 1 167 ? -1.820 3.521 7.556 1.00 97.00 167 TYR A O 1
ATOM 1365 N N . THR A 1 168 ? -2.549 2.850 5.548 1.00 96.44 168 THR A N 1
ATOM 1366 C CA . THR A 1 168 ? -1.895 3.927 4.814 1.00 96.44 168 THR A CA 1
ATOM 1367 C C . THR A 1 168 ? -2.677 4.255 3.547 1.00 96.44 168 THR A C 1
ATOM 1369 O O . THR A 1 168 ? -3.217 3.372 2.885 1.00 96.44 168 THR A O 1
ATOM 1372 N N . THR A 1 169 ? -2.714 5.525 3.162 1.00 95.56 169 THR A N 1
ATOM 1373 C CA . THR A 1 169 ? -3.159 5.918 1.826 1.00 95.56 169 THR A CA 1
ATOM 1374 C C . THR A 1 169 ? -1.977 5.856 0.864 1.00 95.56 169 THR A C 1
ATOM 1376 O O . THR A 1 169 ? -0.951 6.482 1.102 1.00 95.56 169 THR A O 1
ATOM 1379 N N . VAL A 1 170 ? -2.121 5.168 -0.263 1.00 95.81 170 VAL A N 1
ATOM 1380 C CA . VAL A 1 170 ? -1.146 5.192 -1.364 1.00 95.81 170 VAL A CA 1
ATOM 1381 C C . VAL A 1 170 ? -1.753 5.842 -2.596 1.00 95.81 170 VAL A C 1
ATOM 1383 O O . VAL A 1 170 ? -2.963 5.802 -2.794 1.00 95.81 170 VAL A O 1
ATOM 1386 N N . MET A 1 171 ? -0.916 6.430 -3.450 1.00 95.00 171 MET A N 1
ATOM 1387 C CA . MET A 1 171 ? -1.344 6.839 -4.786 1.00 95.00 171 MET A CA 1
ATOM 1388 C C . MET A 1 171 ? -1.137 5.675 -5.748 1.00 95.00 171 MET A C 1
ATOM 1390 O O . MET A 1 171 ? 0.007 5.265 -5.980 1.00 95.00 171 MET A O 1
ATOM 1394 N N . VAL A 1 172 ? -2.223 5.180 -6.337 1.00 95.94 172 VAL A N 1
ATOM 1395 C CA . VAL A 1 172 ? -2.165 4.158 -7.381 1.00 95.94 172 VAL A CA 1
ATOM 1396 C C . VAL A 1 172 ? -1.886 4.852 -8.707 1.00 95.94 172 VAL A C 1
ATOM 1398 O O . VAL A 1 172 ? -2.770 5.449 -9.317 1.00 95.94 172 VAL A O 1
ATOM 1401 N N . HIS A 1 173 ? -0.625 4.784 -9.130 1.00 94.94 173 HIS A N 1
ATOM 1402 C CA . HIS A 1 173 ? -0.194 5.282 -10.429 1.00 94.94 173 HIS A CA 1
ATOM 1403 C C . HIS A 1 173 ? -0.390 4.179 -11.466 1.00 94.94 173 HIS A C 1
ATOM 1405 O O . HIS A 1 173 ? 0.347 3.193 -11.456 1.00 94.94 173 HIS A O 1
ATOM 1411 N N . ARG A 1 174 ? -1.352 4.336 -12.376 1.00 94.62 174 ARG A N 1
ATOM 1412 C CA . ARG A 1 174 ? -1.749 3.293 -13.340 1.00 94.62 174 ARG A CA 1
ATOM 1413 C C . ARG A 1 174 ? -0.588 2.793 -14.188 1.00 94.62 174 ARG A C 1
ATOM 1415 O O . ARG A 1 174 ? -0.467 1.602 -14.439 1.00 94.62 174 ARG A O 1
ATOM 1422 N N . ARG A 1 175 ? 0.313 3.697 -14.578 1.00 94.06 175 ARG A N 1
ATOM 1423 C CA . ARG A 1 175 ? 1.517 3.367 -15.361 1.00 94.06 175 ARG A CA 1
ATOM 1424 C C . ARG A 1 175 ? 2.526 2.478 -14.624 1.00 94.06 175 ARG A C 1
ATOM 1426 O O . ARG A 1 175 ? 3.459 1.979 -15.242 1.00 94.06 175 ARG A O 1
ATOM 1433 N N . GLU A 1 176 ? 2.406 2.369 -13.303 1.00 94.31 176 GLU A N 1
ATOM 1434 C CA . GLU A 1 176 ? 3.288 1.559 -12.464 1.00 94.31 176 GLU A CA 1
ATOM 1435 C C . GLU A 1 176 ? 2.680 0.172 -12.180 1.00 94.31 176 GLU A C 1
ATOM 1437 O O . GLU A 1 176 ? 3.285 -0.598 -11.442 1.00 94.31 176 GLU A O 1
ATOM 1442 N N . LEU A 1 177 ? 1.519 -0.164 -12.755 1.00 95.19 177 LEU A N 1
ATOM 1443 C CA . LEU A 1 177 ? 0.892 -1.488 -12.684 1.00 95.19 177 LEU A CA 1
ATOM 1444 C C . LEU A 1 177 ? 1.237 -2.342 -13.925 1.00 95.19 177 LEU A C 1
ATOM 1446 O O . LEU A 1 177 ? 1.626 -1.785 -14.954 1.00 95.19 177 LEU A O 1
ATOM 1450 N N . PRO A 1 178 ? 1.100 -3.686 -13.871 1.00 94.06 178 PRO A N 1
ATOM 1451 C CA . PRO A 1 178 ? 1.302 -4.545 -15.045 1.00 94.06 178 PRO A CA 1
ATOM 1452 C C . PRO A 1 178 ? 0.311 -4.263 -16.181 1.00 94.06 178 PRO A C 1
ATOM 1454 O O . PRO A 1 178 ? 0.696 -4.262 -17.347 1.00 94.06 178 PRO A O 1
ATOM 1457 N N . VAL A 1 179 ? -0.945 -3.990 -15.824 1.00 92.94 179 VAL A N 1
ATOM 1458 C CA . VAL A 1 179 ? -1.981 -3.422 -16.699 1.00 92.94 179 VAL A CA 1
ATOM 1459 C C . VAL A 1 179 ? -2.488 -2.131 -16.049 1.00 92.94 179 VAL A C 1
ATOM 1461 O O . VAL A 1 179 ? -2.456 -2.040 -14.824 1.00 92.94 179 VAL A O 1
ATOM 1464 N N . PRO A 1 180 ? -2.942 -1.113 -16.802 1.00 93.50 180 PRO A N 1
ATOM 1465 C CA . PRO A 1 180 ? -3.202 0.226 -16.259 1.00 93.50 180 PRO A CA 1
ATOM 1466 C C . PRO A 1 180 ? -4.508 0.366 -15.441 1.00 93.50 180 PRO A C 1
ATOM 1468 O O . PRO A 1 180 ? -5.149 1.420 -15.459 1.00 93.50 180 PRO A O 1
ATOM 1471 N N . TRP A 1 181 ? -4.913 -0.6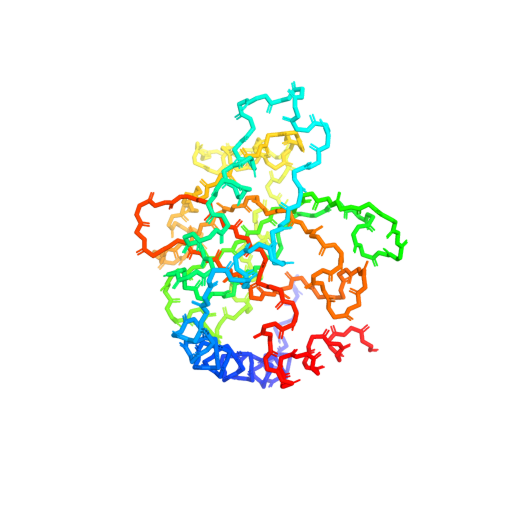73 -14.714 1.00 94.81 181 TRP A N 1
ATOM 1472 C CA . TRP A 1 181 ? -6.021 -0.717 -13.750 1.00 94.81 181 TRP A CA 1
ATOM 1473 C C . TRP A 1 181 ? -5.757 -1.842 -12.742 1.00 94.81 181 TRP A C 1
ATOM 1475 O O . TRP A 1 181 ? -4.977 -2.740 -13.030 1.00 94.81 181 TRP A O 1
ATOM 1485 N N . LEU A 1 182 ? -6.369 -1.801 -11.562 1.00 94.62 182 LEU A N 1
ATOM 1486 C CA . LEU A 1 182 ? -6.254 -2.838 -10.537 1.00 94.62 182 LEU A CA 1
ATOM 1487 C C . LEU A 1 182 ? -7.019 -4.103 -10.957 1.00 94.62 182 LEU A C 1
ATOM 1489 O O . LEU A 1 182 ? -8.219 -4.020 -11.208 1.00 94.62 182 LEU A O 1
ATOM 1493 N N . LYS A 1 183 ? -6.341 -5.260 -10.997 1.00 91.50 183 LYS A N 1
ATOM 1494 C CA . LYS A 1 183 ? -6.985 -6.582 -11.150 1.00 91.50 183 LYS A CA 1
ATOM 1495 C C . LYS A 1 183 ? -7.235 -7.276 -9.813 1.00 91.50 183 LYS A C 1
ATOM 1497 O O . LYS A 1 183 ? -8.235 -7.959 -9.662 1.00 91.50 183 LYS A O 1
ATOM 1502 N N . THR A 1 184 ? -6.339 -7.087 -8.847 1.00 90.81 184 THR A N 1
ATOM 1503 C CA . THR A 1 184 ? -6.406 -7.746 -7.539 1.00 90.81 184 THR A CA 1
ATOM 1504 C C . THR A 1 184 ? -6.397 -6.707 -6.415 1.00 90.81 184 THR A C 1
ATOM 1506 O O . THR A 1 184 ? -5.908 -5.584 -6.610 1.00 90.81 184 THR A O 1
ATOM 1509 N N . PRO A 1 185 ? -6.902 -7.053 -5.216 1.00 92.94 185 PRO A N 1
ATOM 1510 C CA . PRO A 1 185 ? -6.900 -6.143 -4.080 1.00 92.94 185 PRO A CA 1
ATOM 1511 C C . PRO A 1 185 ? -5.531 -6.052 -3.391 1.00 92.94 185 PRO A C 1
ATOM 1513 O O . PRO A 1 185 ? -5.415 -5.349 -2.394 1.00 92.94 185 PRO A O 1
ATOM 1516 N N . PHE A 1 186 ? -4.486 -6.723 -3.885 1.00 94.69 186 PHE A N 1
ATOM 1517 C CA . PHE A 1 186 ? -3.179 -6.753 -3.232 1.00 94.69 186 PHE A CA 1
ATOM 1518 C C . PHE A 1 186 ? -2.019 -6.517 -4.200 1.00 94.69 186 PHE A C 1
ATOM 1520 O O . PHE A 1 186 ? -2.063 -6.858 -5.381 1.00 94.69 186 PHE A O 1
ATOM 1527 N N . PHE A 1 187 ? -0.950 -5.912 -3.693 1.00 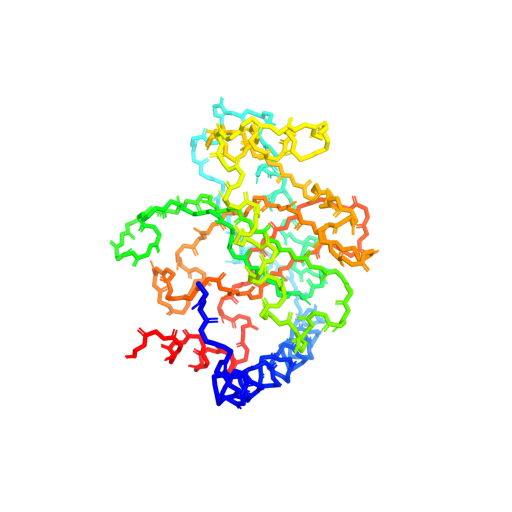96.56 187 PHE A N 1
ATOM 1528 C CA . PHE A 1 187 ? 0.269 -5.639 -4.454 1.00 96.56 187 PHE A CA 1
ATOM 1529 C C . PHE A 1 187 ? 1.432 -5.322 -3.511 1.00 96.56 187 PHE A C 1
ATOM 1531 O O . PHE A 1 187 ? 1.210 -4.911 -2.370 1.00 96.56 187 PHE A O 1
ATOM 1538 N N . PRO A 1 188 ? 2.688 -5.485 -3.956 1.00 97.62 188 PRO A N 1
ATOM 1539 C CA . PRO A 1 188 ? 3.835 -5.090 -3.153 1.00 97.62 188 PRO A CA 1
ATOM 1540 C C . PRO A 1 188 ? 3.879 -3.570 -2.946 1.00 97.62 188 PRO A C 1
ATOM 1542 O O . PRO A 1 188 ? 3.684 -2.768 -3.867 1.00 97.62 188 PRO A O 1
ATOM 1545 N N . LEU A 1 189 ? 4.217 -3.175 -1.727 1.00 98.38 189 LEU A N 1
ATOM 1546 C CA . LEU A 1 189 ? 4.471 -1.801 -1.322 1.00 98.38 189 LEU A CA 1
ATOM 1547 C C . LEU A 1 189 ? 5.950 -1.607 -1.012 1.00 98.38 189 LEU A C 1
ATOM 1549 O O . LEU A 1 189 ? 6.594 -2.490 -0.453 1.00 98.38 189 LEU A O 1
ATOM 1553 N N . LEU A 1 190 ? 6.462 -0.414 -1.304 1.00 97.94 190 LEU A N 1
ATOM 1554 C CA . LEU A 1 190 ? 7.683 0.104 -0.703 1.00 97.94 190 LEU A CA 1
ATOM 1555 C C . LEU A 1 190 ? 7.307 0.899 0.541 1.00 97.94 190 LEU A C 1
ATOM 1557 O O . LEU A 1 190 ? 6.659 1.947 0.449 1.00 97.94 190 LEU A O 1
ATOM 1561 N N . THR A 1 191 ? 7.736 0.401 1.692 1.00 97.25 191 THR A N 1
ATOM 1562 C CA . THR A 1 191 ? 7.499 1.013 2.997 1.00 97.25 191 THR A CA 1
ATOM 1563 C C . THR A 1 191 ? 8.817 1.559 3.562 1.00 97.25 191 THR A C 1
ATOM 1565 O O . THR A 1 191 ? 9.907 1.145 3.143 1.00 97.25 191 THR A O 1
ATOM 1568 N N . PRO A 1 192 ? 8.768 2.517 4.496 1.00 93.81 192 PRO A N 1
ATOM 1569 C CA . PRO A 1 192 ? 9.970 3.139 5.026 1.00 93.81 192 PRO A CA 1
ATOM 1570 C C . PRO A 1 192 ? 10.737 2.166 5.935 1.00 93.81 192 PRO A C 1
ATOM 1572 O O . PRO A 1 192 ? 10.151 1.374 6.665 1.00 93.81 192 PRO A O 1
ATOM 1575 N N . HIS A 1 193 ? 12.071 2.234 5.895 1.00 84.25 193 HIS A N 1
ATOM 1576 C CA . HIS A 1 193 ? 12.957 1.402 6.725 1.00 84.25 193 HIS A CA 1
ATOM 1577 C C . HIS A 1 193 ? 13.077 1.891 8.181 1.00 84.25 193 HIS A C 1
ATOM 1579 O O . HIS A 1 193 ? 13.461 1.122 9.054 1.00 84.25 193 HIS A O 1
ATOM 1585 N N . ALA A 1 194 ? 12.796 3.172 8.432 1.00 81.12 194 ALA A N 1
ATOM 1586 C CA . ALA A 1 194 ? 12.911 3.830 9.737 1.00 81.12 194 ALA A CA 1
ATOM 1587 C C . ALA A 1 194 ? 11.584 4.530 10.097 1.00 81.12 194 ALA A C 1
ATOM 1589 O O . ALA A 1 194 ? 10.524 4.126 9.618 1.00 81.12 194 ALA A O 1
ATOM 1590 N N . ASP A 1 195 ? 11.626 5.607 10.879 1.00 80.94 195 ASP A N 1
ATOM 1591 C CA . ASP A 1 195 ? 10.445 6.341 11.375 1.00 80.94 195 ASP A CA 1
ATOM 1592 C C . ASP A 1 195 ? 9.690 7.151 10.305 1.00 80.94 195 ASP A C 1
ATOM 1594 O O . ASP A 1 195 ? 8.760 7.893 10.608 1.00 80.94 195 ASP A O 1
ATOM 1598 N N . GLY A 1 196 ? 10.051 6.994 9.028 1.00 88.25 196 GLY A N 1
ATOM 1599 C CA . GLY A 1 196 ? 9.285 7.563 7.922 1.00 88.25 196 GLY A CA 1
ATOM 1600 C C . GLY A 1 196 ? 7.853 7.020 7.888 1.00 88.25 196 GLY A C 1
ATOM 1601 O O . GLY A 1 196 ? 7.572 5.921 8.363 1.00 88.25 196 GLY A O 1
ATOM 1602 N N . VAL A 1 197 ? 6.933 7.769 7.288 1.00 92.81 197 VAL A N 1
ATOM 1603 C CA . VAL A 1 197 ? 5.521 7.353 7.159 1.00 92.81 197 VAL A CA 1
ATOM 1604 C C . VAL A 1 197 ? 5.096 7.141 5.707 1.00 92.81 197 VAL A C 1
ATOM 1606 O O . VAL A 1 197 ? 4.137 6.419 5.440 1.00 92.81 197 VAL A O 1
ATOM 1609 N N . ALA A 1 198 ? 5.831 7.727 4.758 1.00 94.31 198 ALA A N 1
ATOM 1610 C CA . ALA A 1 198 ? 5.533 7.622 3.340 1.00 94.31 198 ALA A CA 1
ATOM 1611 C C . ALA A 1 198 ? 5.566 6.159 2.885 1.00 94.31 198 ALA A C 1
ATOM 1613 O O . ALA A 1 198 ? 6.511 5.432 3.169 1.00 94.31 198 ALA A O 1
ATOM 1614 N N . THR A 1 199 ? 4.537 5.735 2.160 1.00 96.81 199 THR A N 1
ATOM 1615 C CA . THR A 1 199 ? 4.436 4.392 1.583 1.00 96.81 199 THR A CA 1
ATOM 1616 C C . THR A 1 199 ? 3.977 4.525 0.142 1.00 96.81 199 THR A C 1
ATOM 1618 O O . THR A 1 199 ? 3.125 5.359 -0.162 1.00 96.81 199 THR A O 1
ATOM 1621 N N . MET A 1 200 ? 4.538 3.727 -0.762 1.00 96.56 200 MET A N 1
ATOM 1622 C CA . MET A 1 200 ? 4.145 3.759 -2.168 1.00 96.56 200 MET A CA 1
ATOM 1623 C C . MET A 1 200 ? 3.963 2.365 -2.739 1.00 96.56 200 MET A C 1
ATOM 1625 O O . MET A 1 200 ? 4.622 1.424 -2.310 1.00 96.56 200 MET A O 1
ATOM 1629 N N . LEU A 1 201 ? 3.116 2.256 -3.760 1.00 96.69 201 LEU A N 1
ATOM 1630 C CA . LEU A 1 201 ? 3.070 1.073 -4.607 1.00 96.69 201 LEU A CA 1
ATOM 1631 C C . LEU A 1 201 ? 4.464 0.813 -5.195 1.00 96.69 201 LEU A C 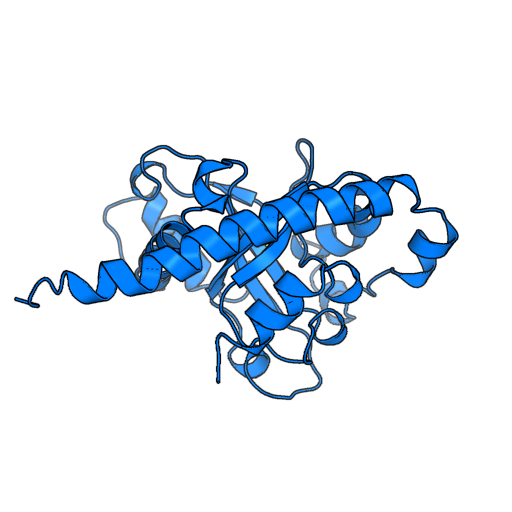1
ATOM 1633 O O . LEU A 1 201 ? 5.098 1.725 -5.737 1.00 96.69 201 LEU A O 1
ATOM 1637 N N . MET A 1 202 ? 4.950 -0.421 -5.071 1.00 97.06 202 MET A N 1
ATOM 1638 C CA . MET A 1 202 ? 6.179 -0.836 -5.734 1.00 97.06 202 MET A CA 1
ATOM 1639 C C . MET A 1 202 ? 5.896 -0.965 -7.232 1.00 97.06 202 MET A C 1
ATOM 1641 O O . MET A 1 202 ? 4.989 -1.708 -7.597 1.00 97.06 202 MET A O 1
ATOM 1645 N N . PRO A 1 203 ? 6.648 -0.297 -8.118 1.00 95.62 203 PRO A N 1
ATOM 1646 C CA . PRO A 1 203 ? 6.373 -0.372 -9.547 1.00 95.62 203 PRO A CA 1
ATOM 1647 C C . PRO A 1 203 ? 6.479 -1.766 -10.135 1.00 95.62 203 PRO A C 1
ATOM 1649 O O . PRO A 1 203 ? 7.441 -2.479 -9.862 1.00 95.62 203 PRO A O 1
ATOM 1652 N N . ALA A 1 204 ? 5.582 -2.088 -11.061 1.00 95.62 204 ALA A N 1
ATOM 1653 C CA . ALA A 1 204 ? 5.559 -3.355 -11.773 1.00 95.62 204 ALA A CA 1
ATOM 1654 C C . ALA A 1 204 ? 6.881 -3.663 -12.474 1.00 95.62 204 ALA A C 1
ATOM 1656 O O . ALA A 1 204 ? 7.311 -4.811 -12.471 1.00 95.62 204 ALA A O 1
ATOM 1657 N N . ARG A 1 205 ? 7.589 -2.652 -13.008 1.00 93.19 205 ARG A N 1
ATOM 1658 C CA . ARG A 1 205 ? 8.938 -2.843 -13.582 1.00 93.19 205 ARG A CA 1
ATOM 1659 C C . ARG A 1 205 ? 9.912 -3.521 -12.613 1.00 93.19 205 ARG A C 1
ATOM 1661 O O . ARG A 1 205 ? 10.811 -4.241 -13.045 1.00 93.19 205 ARG A O 1
ATOM 1668 N N . ASP A 1 206 ? 9.710 -3.281 -11.320 1.00 94.62 206 ASP A N 1
ATOM 1669 C CA . ASP A 1 206 ? 10.556 -3.753 -10.242 1.00 94.62 206 ASP A CA 1
ATOM 1670 C C . ASP A 1 206 ? 10.134 -5.155 -9.744 1.00 94.62 206 ASP A C 1
ATOM 1672 O O . ASP A 1 206 ? 10.889 -5.777 -8.998 1.00 94.62 206 ASP A O 1
ATOM 1676 N N . TRP A 1 207 ? 8.999 -5.691 -10.211 1.00 95.31 207 TRP A N 1
ATOM 1677 C CA . TRP A 1 207 ? 8.482 -7.012 -9.840 1.00 95.31 207 TRP A CA 1
ATOM 1678 C C . TRP A 1 207 ? 9.199 -8.139 -10.597 1.00 95.31 207 TRP A C 1
ATOM 1680 O O . TRP A 1 207 ? 9.510 -7.965 -11.785 1.00 95.31 207 TRP A O 1
ATOM 1690 N N . PRO A 1 208 ? 9.427 -9.302 -9.957 1.00 95.56 208 PRO A N 1
ATOM 1691 C CA . PRO A 1 208 ? 9.826 -10.516 -10.661 1.00 95.56 208 PRO A CA 1
ATOM 1692 C C . PRO A 1 208 ? 8.679 -11.042 -11.539 1.00 95.56 208 PRO A C 1
ATOM 1694 O O . PRO A 1 208 ? 7.504 -10.771 -11.281 1.00 95.56 208 PRO A O 1
ATOM 1697 N N . ASP A 1 209 ? 9.009 -11.842 -12.554 1.00 94.31 209 ASP A N 1
ATOM 1698 C CA . ASP A 1 209 ? 8.017 -12.380 -13.497 1.00 94.31 209 ASP A CA 1
ATOM 1699 C C . ASP A 1 209 ? 6.951 -13.238 -12.811 1.00 94.31 209 ASP A C 1
ATOM 1701 O O . ASP A 1 209 ? 5.779 -13.158 -13.174 1.00 94.31 209 ASP A O 1
ATOM 1705 N N . ALA A 1 210 ? 7.333 -13.999 -11.780 1.00 93.31 210 ALA A N 1
ATOM 1706 C CA . ALA A 1 210 ? 6.401 -14.797 -10.984 1.00 93.31 210 ALA A CA 1
ATOM 1707 C C . ALA A 1 210 ? 5.283 -13.936 -10.372 1.00 93.31 210 ALA A C 1
ATOM 1709 O O . ALA A 1 210 ? 4.112 -14.295 -10.464 1.00 93.31 210 ALA A O 1
ATOM 1710 N N . LEU A 1 211 ? 5.624 -12.758 -9.834 1.00 94.31 211 LEU A N 1
ATOM 1711 C CA . LEU A 1 211 ? 4.639 -11.835 -9.272 1.00 94.31 211 LEU A CA 1
ATOM 1712 C C . LEU A 1 211 ? 3.738 -11.235 -10.350 1.00 94.31 211 LEU A C 1
ATOM 1714 O O . LEU A 1 211 ? 2.533 -11.135 -10.159 1.00 94.31 211 LEU A O 1
ATOM 1718 N N . ARG A 1 212 ? 4.300 -10.850 -11.500 1.00 93.19 212 ARG A N 1
ATOM 1719 C CA . ARG A 1 212 ? 3.494 -10.311 -12.606 1.00 93.19 212 ARG A CA 1
ATOM 1720 C C . ARG A 1 212 ? 2.481 -11.331 -13.108 1.00 93.19 212 ARG A C 1
ATOM 1722 O O . ARG A 1 212 ? 1.336 -10.965 -13.338 1.00 93.19 212 ARG A O 1
ATOM 1729 N N . ARG A 1 213 ? 2.899 -12.592 -13.258 1.00 90.44 213 ARG A N 1
ATOM 1730 C CA . ARG A 1 213 ? 2.021 -13.690 -13.678 1.00 90.44 213 ARG A CA 1
ATOM 1731 C C . ARG A 1 213 ? 0.926 -13.944 -12.652 1.00 90.44 213 ARG A C 1
ATOM 1733 O O . ARG A 1 213 ? -0.234 -13.948 -13.038 1.00 90.44 213 ARG A O 1
ATOM 1740 N N . LEU A 1 214 ? 1.287 -14.068 -11.372 1.00 88.56 214 LEU A N 1
ATOM 1741 C CA . LEU A 1 214 ? 0.323 -14.219 -10.279 1.00 88.56 214 LEU A CA 1
ATOM 1742 C C . LEU A 1 214 ? -0.718 -13.093 -10.306 1.00 88.56 214 LEU A C 1
ATOM 1744 O O . LEU A 1 214 ? -1.915 -13.342 -10.308 1.00 88.56 214 LEU A O 1
ATOM 1748 N N . TRP A 1 215 ? -0.257 -11.848 -10.388 1.00 90.50 215 TRP A N 1
ATOM 1749 C CA . TRP A 1 215 ? -1.124 -10.677 -10.328 1.00 90.50 215 TRP A CA 1
ATOM 1750 C C . TRP A 1 215 ? -2.055 -10.550 -11.543 1.00 90.50 215 TRP A C 1
ATOM 1752 O O . TRP A 1 215 ? -3.182 -10.084 -11.411 1.00 90.50 215 TRP A O 1
ATOM 1762 N N . VAL A 1 216 ? -1.607 -10.967 -12.732 1.00 86.88 216 VAL A N 1
ATOM 1763 C CA . VAL A 1 216 ? -2.461 -10.987 -13.930 1.00 86.88 216 VAL A CA 1
ATOM 1764 C C . VAL A 1 216 ? -3.454 -12.152 -13.895 1.00 86.88 216 VAL A C 1
ATOM 1766 O O . VAL A 1 216 ? -4.581 -11.957 -14.336 1.00 86.88 216 VAL A O 1
ATOM 1769 N N . ALA A 1 217 ? -3.064 -13.311 -13.359 1.00 83.44 217 ALA A N 1
ATOM 1770 C CA . ALA A 1 217 ? -3.891 -14.518 -13.335 1.00 83.44 217 ALA A CA 1
ATOM 1771 C C . ALA A 1 217 ? -5.013 -14.491 -12.280 1.00 83.44 217 ALA A C 1
ATOM 1773 O O . ALA A 1 217 ? -6.053 -15.089 -12.503 1.00 83.44 217 ALA A O 1
ATOM 1774 N N . VAL A 1 218 ? -4.838 -13.788 -11.153 1.00 70.88 218 VAL A N 1
ATOM 1775 C CA . VAL A 1 218 ? -5.792 -13.758 -10.013 1.00 70.88 218 VAL A CA 1
ATOM 1776 C C . VAL A 1 218 ? -7.046 -12.891 -10.292 1.00 70.88 218 VAL A C 1
ATOM 1778 O O . VAL A 1 218 ? -7.628 -12.284 -9.404 1.00 70.88 218 VAL A O 1
ATOM 1781 N N . GLY A 1 219 ? -7.493 -12.798 -11.541 1.00 55.06 219 GLY A N 1
ATOM 1782 C CA . GLY A 1 219 ? -8.699 -12.045 -11.903 1.00 55.06 219 GLY A CA 1
ATOM 1783 C C . GLY A 1 219 ? -9.233 -12.354 -13.297 1.00 55.06 219 GLY A C 1
ATOM 1784 O O . GLY A 1 219 ? -9.939 -11.514 -13.854 1.00 55.06 219 GLY A O 1
ATOM 1785 N N . ASP A 1 220 ? -8.829 -13.495 -13.858 1.00 45.19 220 ASP A N 1
ATOM 1786 C CA . ASP A 1 220 ? -9.480 -14.159 -14.991 1.00 45.19 220 ASP A CA 1
ATOM 1787 C C . ASP A 1 220 ? -10.217 -15.393 -14.447 1.00 45.19 220 ASP A C 1
ATOM 1789 O O . ASP A 1 220 ? -11.309 -15.700 -14.972 1.00 45.19 220 ASP A O 1
#

Radius of gyration: 17.37 Å; chains: 1; bounding box: 49×51×39 Å

Sequence (220 aa):
MSAYDPEAQDEERPLAVLAGQVLRLTRATYADRQRRMGLFQRVAQRLRQPAWMRATPDDQLRLVYQDQWPLRKRGRVHWGHIIQANTLLFAPGPHDHPAAVLWSPDEWYDDHLDELARIASSLYALKGEQTGDAELQRFADLLADERTRKMRLAIPRALTGGRAVFYTTVMVHRRELPVPWLKTPFFPLLTPHADGVATMLMPARDWPDALRRLWVAVGD